Protein 3T57 (pdb70)

Radius of gyration: 21.45 Å; Cα contacts (8 Å, |Δi|>4): 871; chains: 1; bounding box: 32×39×74 Å

CATH classification: 2.160.10.10 (+1 more: 1.20.1180.10)

Secondar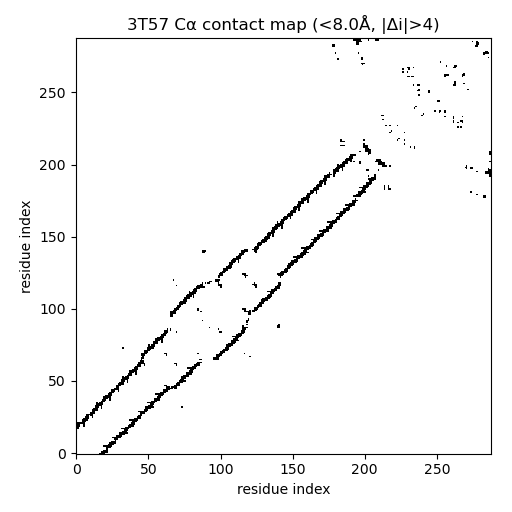y structure (DSSP, 8-state):
-B-TTSEE-TTSEE-TT-EE-TT-EE-TTEEE-TT-EE-TT-EE-SSEEE-TT-EE-TT-EE--SSSEEEEE-SS-EE-TT-EEEE----TTPPTT--EEEEE-SS-EE-TT-EEEPPSSTT--EEE-SS-EE-TT-EE-TT-EE-SS-EE-TT-EE-TT-EE-SS-EE-TT-EE-TT-EE-TT-EE-TT-EE-SBB-TTEEEETTBTEEEEE-HHHHHHTT--HHHHHHHHHHHHHHH--TTSSTT-SHHHHHHHHH-HHHHTSHHHHHHHHHHHHTTSTT---B--

Structure (mmCIF, N/CA/C/O backbone):
data_3T57
#
_entry.id   3T57
#
_cell.length_a   86.195
_cell.length_b   86.195
_cell.length_c   200.250
_cell.angle_alpha   90.00
_cell.angle_beta   90.00
_cell.angle_gamma   120.00
#
_symmetry.space_group_name_H-M   'P 63 2 2'
#
loop_
_entity.id
_entity.type
_entity.pdbx_description
1 polymer 'UDP-N-acetylglucosamine O-acyltransferase domain-containing protein'
2 water water
#
loop_
_atom_site.group_PDB
_atom_site.id
_atom_site.type_symbol
_atom_site.label_atom_id
_atom_site.label_alt_id
_atom_site.label_comp_id
_atom_site.label_asym_id
_atom_site.label_entity_id
_atom_site.label_seq_id
_atom_site.pdbx_PDB_ins_code
_atom_site.Cartn_x
_atom_site.Cartn_y
_atom_site.Cartn_z
_atom_site.occupancy
_atom_site.B_iso_or_equiv
_atom_site.auth_seq_id
_atom_site.auth_comp_id
_atom_site.auth_asym_id
_atom_site.auth_atom_id
_atom_site.pdbx_PDB_model_num
ATOM 1 N N . LEU A 1 9 ? 0.367 32.228 -11.157 1.00 37.83 40 LEU A N 1
ATOM 2 C CA . LEU A 1 9 ? -0.804 33.129 -11.393 1.00 37.28 40 LEU A CA 1
ATOM 3 C C . LEU A 1 9 ? -0.435 34.518 -10.882 1.00 36.05 40 LEU A C 1
ATOM 4 O O . LEU A 1 9 ? -0.829 34.941 -9.795 1.00 35.60 40 LEU A O 1
ATOM 9 N N . ILE A 1 10 ? 0.363 35.193 -11.694 1.00 34.65 41 ILE A N 1
ATOM 10 C CA . ILE A 1 10 ? 0.939 36.480 -11.368 1.00 33.52 41 ILE A CA 1
ATOM 11 C C . ILE A 1 10 ? 0.176 37.553 -12.124 1.00 32.58 41 ILE A C 1
ATOM 12 O O . ILE A 1 10 ? 0.154 37.556 -13.359 1.00 32.35 41 ILE A O 1
ATOM 17 N N . HIS A 1 11 ? -0.471 38.449 -11.387 1.00 31.50 42 HIS A N 1
ATOM 18 C CA . HIS A 1 11 ? -1.186 39.562 -12.010 1.00 31.19 42 HIS A CA 1
ATOM 19 C C . HIS A 1 11 ? -0.233 40.394 -12.893 1.00 31.16 42 HIS A C 1
ATOM 20 O O . HIS A 1 11 ? 0.914 40.641 -12.498 1.00 30.71 42 HIS A O 1
ATOM 27 N N . PRO A 1 12 ? -0.690 40.805 -14.098 1.00 31.58 43 PRO A N 1
ATOM 28 C CA . PRO A 1 12 ? 0.174 41.592 -15.000 1.00 31.68 43 PRO A CA 1
ATOM 29 C C . PRO A 1 12 ? 0.718 42.899 -14.405 1.00 31.66 43 PRO A C 1
ATOM 30 O O . PRO A 1 12 ? 1.795 43.333 -14.799 1.00 30.75 43 PRO A O 1
ATOM 34 N N . SER A 1 13 ? -0.006 43.508 -13.464 1.00 32.03 44 SER A N 1
ATOM 35 C CA . SER A 1 13 ? 0.455 44.750 -12.822 1.00 32.75 44 SER A CA 1
ATOM 36 C C . SER A 1 13 ? 1.605 44.559 -11.803 1.00 32.22 44 SER A C 1
ATOM 37 O O . SER A 1 13 ? 2.334 45.509 -11.491 1.00 33.52 44 SER A O 1
ATOM 40 N N . ALA A 1 14 ? 1.775 43.352 -11.282 1.00 31.40 45 ALA A N 1
ATOM 41 C CA . ALA A 1 14 ? 2.804 43.098 -10.266 1.00 30.07 45 ALA A CA 1
ATOM 42 C C . ALA A 1 14 ? 4.227 43.279 -10.813 1.00 29.34 45 ALA A C 1
ATOM 43 O O . ALA A 1 14 ? 4.489 43.007 -11.989 1.00 29.93 45 ALA A O 1
ATOM 45 N N . VAL A 1 15 ? 5.138 43.744 -9.966 1.00 27.22 46 VAL A N 1
ATOM 46 C CA . VAL A 1 15 ? 6.543 43.871 -10.345 1.00 26.76 46 VAL A CA 1
ATOM 47 C C . VAL A 1 15 ? 7.306 42.704 -9.721 1.00 26.30 46 VAL A C 1
ATOM 48 O O . VAL A 1 15 ? 7.599 42.707 -8.519 1.00 25.55 46 VAL A O 1
ATOM 52 N N . VAL A 1 16 ? 7.574 41.687 -10.533 1.00 25.93 47 VAL A N 1
ATOM 53 C CA . VAL A 1 16 ? 8.282 40.499 -10.091 1.00 25.64 47 VAL A CA 1
ATOM 54 C C . VAL A 1 16 ? 9.615 40.458 -10.832 1.00 25.84 47 VAL A C 1
ATOM 55 O O . VAL A 1 16 ? 9.654 40.289 -12.061 1.00 25.51 47 VAL A O 1
ATOM 59 N N . HIS A 1 17 ? 10.699 40.649 -10.089 1.00 24.90 48 HIS A N 1
ATOM 60 C CA . HIS A 1 17 ? 12.018 40.692 -10.695 1.00 25.56 48 HIS A CA 1
ATOM 61 C C . HIS A 1 17 ? 12.283 39.361 -11.412 1.00 25.54 48 HIS A C 1
ATOM 62 O O . HIS A 1 17 ? 11.921 38.304 -10.889 1.00 25.06 48 HIS A O 1
ATOM 69 N N . PRO A 1 18 ? 12.894 39.409 -12.615 1.00 26.30 49 PRO A N 1
ATOM 70 C CA . PRO A 1 18 ? 13.157 38.164 -13.367 1.00 26.57 49 PRO A CA 1
ATOM 71 C C . PRO A 1 18 ? 14.010 37.127 -12.625 1.00 26.71 49 PRO A C 1
ATOM 72 O O . PRO A 1 18 ? 13.948 35.939 -12.945 1.00 26.62 49 PRO A O 1
ATOM 76 N N . ASN A 1 19 ? 14.793 37.561 -11.642 1.00 26.13 50 ASN A N 1
ATOM 77 C CA . ASN A 1 19 ? 15.620 36.605 -10.896 1.00 26.04 50 ASN A CA 1
ATOM 78 C C . ASN A 1 19 ? 15.022 36.081 -9.584 1.00 25.54 50 ASN A C 1
ATOM 79 O O . ASN A 1 19 ? 15.605 35.205 -8.953 1.00 25.51 50 ASN A O 1
ATOM 84 N N . ALA A 1 20 ? 13.854 36.590 -9.187 1.00 24.71 51 ALA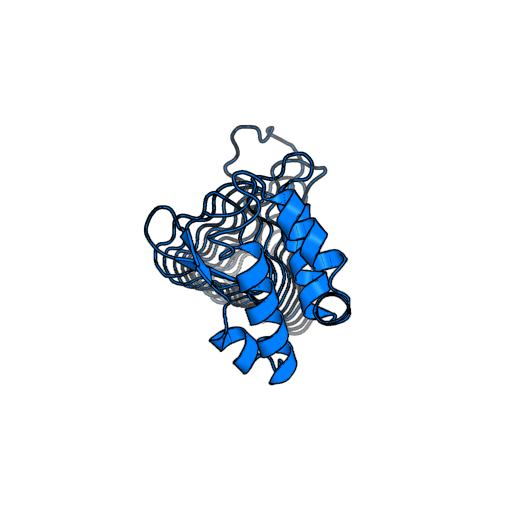 A N 1
ATOM 85 C CA . ALA A 1 20 ? 13.113 35.966 -8.082 1.00 24.60 51 ALA A CA 1
ATOM 86 C C . ALA A 1 20 ? 12.874 34.487 -8.391 1.00 25.00 51 ALA A C 1
ATOM 87 O O . ALA A 1 20 ? 12.605 34.126 -9.537 1.00 24.99 51 ALA A O 1
ATOM 89 N N . VAL A 1 21 ? 12.983 33.640 -7.374 1.00 25.93 52 VAL A N 1
ATOM 90 C CA . VAL A 1 21 ? 12.758 32.203 -7.536 1.00 27.37 52 VAL A CA 1
ATOM 91 C C . VAL A 1 21 ? 11.328 31.891 -7.066 1.00 28.02 52 VAL A C 1
ATOM 92 O O . VAL A 1 21 ? 11.018 31.949 -5.868 1.00 28.12 52 VAL A O 1
ATOM 96 N N . ILE A 1 22 ? 10.453 31.606 -8.023 1.00 28.54 53 ILE A N 1
ATOM 97 C CA . ILE A 1 22 ? 9.025 31.455 -7.752 1.00 29.38 53 ILE A CA 1
ATOM 98 C C . ILE A 1 22 ? 8.619 29.989 -7.937 1.00 30.10 53 ILE A C 1
ATOM 99 O O . ILE A 1 22 ? 8.712 29.452 -9.044 1.00 30.00 53 ILE A O 1
ATOM 104 N N . GLY A 1 23 ? 8.165 29.359 -6.858 1.00 30.28 54 GLY A N 1
ATOM 105 C CA . GLY A 1 23 ? 7.767 27.948 -6.891 1.00 31.02 54 GLY A CA 1
ATOM 106 C C . GLY A 1 23 ? 6.508 27.707 -7.710 1.00 31.60 54 GLY A C 1
ATOM 107 O O . GLY A 1 23 ? 5.917 28.644 -8.257 1.00 31.51 54 GLY A O 1
ATOM 108 N N . LYS A 1 24 ? 6.100 26.445 -7.785 1.00 31.81 55 LYS A N 1
ATOM 109 C CA . LYS A 1 24 ? 4.898 26.047 -8.511 1.00 32.25 55 LYS A CA 1
ATOM 110 C C . LYS A 1 24 ? 3.641 26.510 -7.787 1.00 31.30 55 LYS A C 1
ATOM 111 O O . LYS A 1 24 ? 3.583 26.462 -6.561 1.00 31.33 55 LYS A O 1
ATOM 117 N N . GLY A 1 25 ? 2.636 26.940 -8.544 1.00 30.70 56 GLY A N 1
ATOM 118 C CA . GLY A 1 25 ? 1.326 27.278 -7.982 1.00 30.78 56 GLY A CA 1
ATOM 119 C C . GLY A 1 25 ? 1.323 28.517 -7.090 1.00 30.00 56 GLY A C 1
ATOM 120 O O . GLY A 1 25 ? 0.411 28.709 -6.287 1.00 30.27 56 GLY A O 1
ATOM 121 N N . VAL A 1 26 ? 2.348 29.350 -7.224 1.00 29.05 57 VAL A N 1
ATOM 122 C CA . VAL A 1 26 ? 2.416 30.614 -6.490 1.00 28.33 57 VAL A CA 1
ATOM 123 C C . VAL A 1 26 ? 1.476 31.634 -7.128 1.00 28.43 57 VAL A C 1
ATOM 124 O O . VAL A 1 26 ? 1.442 31.789 -8.353 1.00 28.81 57 VAL A O 1
ATOM 128 N N . SER A 1 27 ? 0.701 32.306 -6.285 1.00 27.79 58 SER A N 1
ATOM 129 C CA . SER A 1 27 ? -0.247 33.317 -6.732 1.00 27.96 58 SER A CA 1
ATOM 130 C C . SER A 1 27 ? 0.205 34.704 -6.265 1.00 26.73 58 SER A C 1
ATOM 131 O O . SER A 1 27 ? 0.496 34.901 -5.087 1.00 26.02 58 SER A O 1
ATOM 134 N N . VAL A 1 28 ? 0.277 35.653 -7.194 1.00 26.09 59 VAL A N 1
ATOM 135 C CA . VAL A 1 28 ? 0.723 37.011 -6.875 1.00 25.36 59 VAL A CA 1
ATOM 136 C C . VAL A 1 28 ? -0.311 38.033 -7.362 1.00 25.48 59 VAL A C 1
ATOM 137 O O . VAL A 1 28 ? -0.589 38.136 -8.566 1.00 25.09 59 VAL A O 1
ATOM 141 N N . GLY A 1 29 ? -0.884 38.775 -6.418 1.00 24.85 60 GLY A N 1
ATOM 142 C CA . GLY A 1 29 ? -1.947 39.724 -6.736 1.00 24.20 60 GLY A CA 1
ATOM 143 C C . GLY A 1 29 ? -1.454 41.032 -7.339 1.00 23.76 60 GLY A C 1
ATOM 144 O O . GLY A 1 29 ? -0.245 41.261 -7.466 1.00 23.17 60 GLY A O 1
ATOM 145 N N . PRO A 1 30 ? -2.394 41.903 -7.734 1.00 24.02 61 PRO A N 1
ATOM 146 C CA . PRO A 1 30 ? -1.995 43.185 -8.313 1.00 23.65 61 PRO A CA 1
ATOM 147 C C . PRO A 1 30 ? -1.175 44.068 -7.370 1.00 23.36 61 PRO A C 1
ATOM 148 O O . PRO A 1 30 ? -1.401 44.071 -6.159 1.00 21.82 61 PRO A O 1
ATOM 152 N N . TYR A 1 31 ? -0.231 44.812 -7.949 1.00 23.49 62 TYR A N 1
ATOM 153 C CA . TYR A 1 31 ? 0.591 45.812 -7.228 1.00 24.10 62 TYR A CA 1
ATOM 154 C C . TYR A 1 31 ? 1.502 45.248 -6.156 1.00 23.59 62 TYR A C 1
ATOM 155 O O . TYR A 1 31 ? 1.930 45.987 -5.260 1.00 24.08 62 TYR A O 1
ATOM 164 N N . CYS A 1 32 ? 1.804 43.957 -6.241 1.00 22.92 63 CYS A N 1
ATOM 165 C CA . CYS A 1 32 ? 2.846 43.376 -5.399 1.00 22.40 63 CYS A CA 1
ATOM 166 C C . CYS A 1 32 ? 4.210 43.677 -5.995 1.00 21.97 63 CYS A C 1
ATOM 167 O O . CYS A 1 32 ? 4.333 43.898 -7.194 1.00 21.75 63 CYS A O 1
ATOM 170 N N . THR A 1 33 ? 5.239 43.668 -5.151 1.00 21.31 64 THR A N 1
ATOM 171 C CA . THR A 1 33 ? 6.602 43.697 -5.635 1.00 21.41 64 THR A CA 1
ATOM 172 C C . THR A 1 33 ? 7.358 42.542 -4.996 1.00 21.66 64 THR A C 1
ATOM 173 O O . THR A 1 33 ? 7.168 42.240 -3.803 1.00 20.79 64 THR A O 1
ATOM 177 N N . ILE A 1 34 ? 8.182 41.888 -5.810 1.00 21.53 65 ILE A N 1
ATOM 178 C CA . ILE A 1 34 ? 9.022 40.777 -5.378 1.00 22.76 65 ILE A CA 1
ATOM 179 C C . ILE A 1 34 ? 10.423 41.041 -5.928 1.00 23.14 65 ILE A C 1
ATOM 180 O O . ILE A 1 34 ? 10.603 41.208 -7.143 1.00 23.26 65 ILE A O 1
ATOM 185 N N . GLY A 1 35 ? 11.395 41.109 -5.021 1.00 22.89 66 GLY A N 1
ATOM 186 C CA . GLY A 1 35 ? 12.758 41.484 -5.365 1.00 23.05 66 GLY A CA 1
ATOM 187 C C . GLY A 1 35 ? 13.530 40.354 -6.030 1.00 22.72 66 GLY A C 1
ATOM 188 O O . GLY A 1 35 ? 13.060 39.215 -6.118 1.00 22.41 66 GLY A O 1
ATOM 189 N N . SER A 1 36 ? 14.730 40.692 -6.483 1.00 22.59 67 SER A N 1
ATOM 190 C CA . SER A 1 36 ? 15.584 39.802 -7.270 1.00 23.05 67 SER A CA 1
ATOM 191 C C . SER A 1 36 ? 16.081 38.570 -6.529 1.00 23.07 67 SER A C 1
ATOM 192 O O . SER A 1 36 ? 16.368 37.547 -7.158 1.00 23.73 67 SER A O 1
ATOM 195 N N . SER A 1 37 ? 16.222 38.676 -5.206 1.00 22.86 68 SER A N 1
ATOM 196 C CA . SER A 1 37 ? 16.852 37.618 -4.432 1.00 23.15 68 SER A CA 1
ATOM 197 C C . SER A 1 37 ? 15.869 36.934 -3.488 1.00 22.97 68 SER A C 1
ATOM 198 O O . SER A 1 37 ? 16.262 36.398 -2.455 1.00 23.01 68 SER A O 1
ATOM 201 N N . VAL A 1 38 ? 14.589 36.963 -3.856 1.00 22.51 69 VAL A N 1
ATOM 202 C CA . VAL A 1 38 ? 13.538 36.321 -3.089 1.00 21.86 69 VAL A CA 1
ATOM 203 C C . VAL A 1 38 ? 13.296 34.913 -3.653 1.00 23.01 69 VAL A C 1
ATOM 204 O O . VAL A 1 38 ? 13.289 34.712 -4.881 1.00 22.36 69 VAL A O 1
ATOM 208 N N . LYS A 1 39 ? 13.100 33.952 -2.750 1.00 22.89 70 LYS A N 1
ATOM 209 C CA . LYS A 1 39 ? 12.635 32.618 -3.113 1.00 23.65 70 LYS A CA 1
ATOM 210 C C . LYS A 1 39 ? 11.312 32.320 -2.415 1.00 23.10 70 LYS A C 1
ATOM 211 O O . LYS A 1 39 ? 11.214 32.415 -1.196 1.00 22.69 70 LYS A O 1
ATOM 217 N N . LEU A 1 40 ? 10.295 31.988 -3.199 1.00 23.17 71 LEU A N 1
ATOM 218 C CA . LEU A 1 40 ? 8.994 31.615 -2.657 1.00 23.69 71 LEU A CA 1
ATOM 219 C C . LEU A 1 40 ? 8.747 30.142 -2.945 1.00 24.10 71 LEU A C 1
ATOM 220 O O . LEU A 1 40 ? 8.848 29.696 -4.096 1.00 24.27 71 LEU A O 1
ATOM 225 N N . GLY A 1 41 ? 8.433 29.392 -1.897 1.00 24.12 72 GLY A N 1
ATOM 226 C CA . GLY A 1 41 ? 8.125 27.965 -2.036 1.00 24.13 72 GLY A CA 1
ATOM 227 C C . GLY A 1 41 ? 6.813 27.773 -2.770 1.00 24.69 72 GLY A C 1
ATOM 228 O O . GLY A 1 41 ? 6.035 28.728 -2.952 1.00 23.84 72 GLY A O 1
ATOM 229 N N . ASN A 1 42 ? 6.581 26.536 -3.210 1.00 24.83 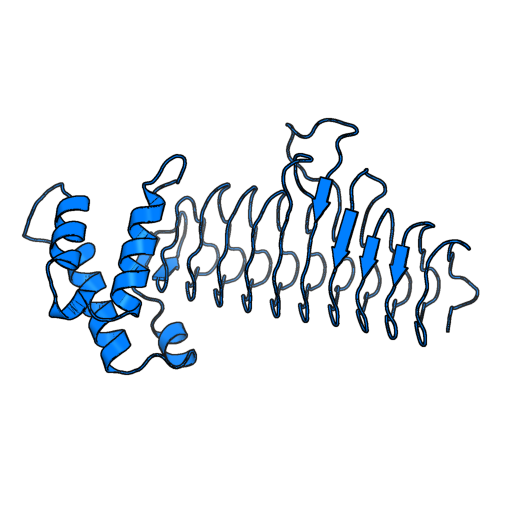73 ASN A N 1
ATOM 230 C CA . ASN A 1 42 ? 5.331 26.137 -3.846 1.00 25.36 73 ASN A CA 1
ATOM 231 C C . ASN A 1 42 ? 4.107 26.564 -3.044 1.00 24.44 73 ASN A C 1
ATOM 232 O O . ASN A 1 42 ? 4.094 26.447 -1.823 1.00 24.00 73 ASN A O 1
ATOM 237 N N . GLY A 1 43 ? 3.072 27.035 -3.738 1.00 24.53 74 GLY A N 1
ATOM 238 C CA . GLY A 1 43 ? 1.787 27.315 -3.087 1.00 24.44 74 GLY A CA 1
ATOM 239 C C . GLY A 1 43 ? 1.725 28.616 -2.295 1.00 24.18 74 GLY A C 1
ATOM 240 O O . GLY A 1 43 ? 0.699 28.907 -1.683 1.00 24.12 74 GLY A O 1
ATOM 241 N N . CYS A 1 44 ? 2.791 29.415 -2.304 1.00 23.63 75 CYS A N 1
ATOM 242 C CA . CYS A 1 44 ? 2.726 30.729 -1.635 1.00 23.65 75 CYS A CA 1
ATOM 243 C C . CYS A 1 44 ? 1.670 31.617 -2.281 1.00 23.65 75 CYS A C 1
ATOM 244 O O . CYS A 1 44 ? 1.395 31.508 -3.480 1.00 23.85 75 CYS A O 1
ATOM 247 N N . LYS A 1 45 ? 1.080 32.501 -1.487 1.00 23.32 76 LYS A N 1
ATOM 248 C CA . LYS A 1 45 ? 0.088 33.419 -2.031 1.00 23.79 76 LYS A CA 1
ATOM 249 C C . LYS A 1 45 ? 0.321 34.806 -1.501 1.00 22.73 76 LYS A C 1
ATOM 250 O O . LYS A 1 45 ? 0.345 35.022 -0.290 1.00 22.41 76 LYS A O 1
ATOM 256 N N . LEU A 1 46 ? 0.488 35.740 -2.427 1.00 21.92 77 LEU A N 1
ATOM 257 C CA . LEU A 1 46 ? 0.623 37.140 -2.093 1.00 21.77 77 LEU A CA 1
ATOM 258 C C . LEU A 1 46 ? -0.659 37.884 -2.480 1.00 21.73 77 LEU A C 1
ATOM 259 O O . LEU A 1 46 ? -0.993 37.983 -3.663 1.00 21.71 77 LEU A O 1
ATOM 264 N N . TYR A 1 47 ? -1.365 38.405 -1.478 1.00 21.32 78 TYR A N 1
ATOM 265 C CA . TYR A 1 47 ? -2.555 39.237 -1.720 1.00 21.72 78 TYR A CA 1
ATOM 266 C C . TYR A 1 47 ? -2.139 40.590 -2.327 1.00 21.46 78 TYR A C 1
ATOM 267 O O . TYR A 1 47 ? -0.941 40.881 -2.390 1.00 20.77 78 TYR A O 1
ATOM 276 N N . PRO A 1 48 ? -3.109 41.387 -2.834 1.00 21.58 79 PRO A N 1
ATOM 277 C CA . PRO A 1 48 ? -2.736 42.638 -3.503 1.00 21.45 79 PRO A CA 1
ATOM 278 C C . PRO A 1 48 ? -1.858 43.537 -2.655 1.00 21.51 79 PRO A C 1
ATOM 279 O O . PRO A 1 48 ? -2.045 43.616 -1.449 1.00 21.40 79 PRO A O 1
ATOM 283 N N . SER A 1 49 ? -0.893 44.197 -3.289 1.00 21.79 80 SER A N 1
ATOM 284 C CA . SER A 1 49 ? -0.034 45.172 -2.607 1.00 22.08 80 SER A CA 1
ATOM 285 C C . SER A 1 49 ? 0.717 44.601 -1.408 1.00 21.31 80 SER A C 1
ATOM 286 O O . SER A 1 49 ? 0.809 45.243 -0.356 1.00 21.57 80 SER A O 1
ATOM 289 N N . SER A 1 50 ? 1.248 43.395 -1.568 1.00 20.50 81 SER A N 1
ATOM 290 C CA . SER A 1 50 ? 2.160 42.847 -0.571 1.00 20.12 81 SER A CA 1
ATOM 291 C C . SER A 1 50 ? 3.557 42.818 -1.205 1.00 19.64 81 SER A C 1
ATOM 292 O O . SER A 1 50 ? 3.696 42.980 -2.421 1.00 19.19 81 SER A O 1
ATOM 295 N N . HIS A 1 51 ? 4.589 42.688 -0.380 1.00 19.45 82 HIS A N 1
ATOM 296 C CA . HIS A 1 51 ? 5.956 42.983 -0.826 1.00 19.63 82 HIS A CA 1
ATOM 297 C C . HIS A 1 51 ? 6.979 42.047 -0.185 1.00 19.52 82 HIS A C 1
ATOM 298 O O . HIS A 1 51 ? 6.918 41.794 1.021 1.00 19.01 82 HIS A O 1
ATOM 305 N N . VAL A 1 52 ? 7.925 41.550 -0.986 1.00 19.30 83 VAL A N 1
ATOM 306 C CA . VAL A 1 52 ? 9.053 40.795 -0.452 1.00 19.25 83 VAL A CA 1
ATOM 307 C C . VAL A 1 52 ? 10.339 41.416 -0.983 1.00 19.59 83 VAL A C 1
ATOM 308 O O . VAL A 1 52 ? 10.503 41.559 -2.204 1.00 19.66 83 VAL A O 1
ATOM 312 N N . PHE A 1 53 ? 11.234 41.795 -0.069 1.00 19.85 84 PHE A N 1
ATOM 313 C CA . PHE A 1 53 ? 12.497 42.478 -0.404 1.00 20.90 84 PHE A CA 1
ATOM 314 C C . PHE A 1 53 ? 13.701 41.660 0.073 1.00 21.13 84 PHE A C 1
ATOM 315 O O . PHE A 1 53 ? 13.571 40.764 0.923 1.00 21.09 84 PHE A O 1
ATOM 323 N N . GLY A 1 54 ? 14.869 41.988 -0.460 1.00 21.15 85 GLY A N 1
ATOM 324 C CA . GLY A 1 54 ? 16.142 41.527 0.103 1.00 22.09 85 GLY A CA 1
ATOM 325 C C . GLY A 1 54 ? 16.417 40.049 -0.125 1.00 22.31 85 GLY A C 1
ATOM 326 O O . GLY A 1 54 ? 15.798 39.423 -0.984 1.00 21.95 85 GLY A O 1
ATOM 327 N N . ASN A 1 55 ? 17.362 39.502 0.638 1.00 22.85 86 ASN A N 1
ATOM 328 C CA . ASN A 1 55 ? 17.723 38.086 0.528 1.00 23.79 86 ASN A CA 1
ATOM 329 C C . ASN A 1 55 ? 16.768 37.327 1.442 1.00 23.35 86 ASN A C 1
ATOM 330 O O . ASN A 1 55 ? 16.994 37.215 2.650 1.00 23.07 86 ASN A O 1
ATOM 335 N N . THR A 1 56 ? 15.689 36.818 0.856 1.00 23.41 87 THR A N 1
ATOM 336 C CA . THR A 1 56 ? 14.537 36.375 1.623 1.00 22.79 87 THR A CA 1
ATOM 337 C C . THR A 1 56 ? 13.957 35.093 1.058 1.00 23.69 87 THR A C 1
ATOM 338 O O . THR A 1 56 ? 13.754 34.980 -0.149 1.00 23.51 87 THR A O 1
ATOM 342 N N . GLU A 1 57 ? 13.694 34.131 1.935 1.00 24.19 88 GLU A N 1
ATOM 343 C CA . GLU A 1 57 ? 13.072 32.883 1.530 1.00 25.49 88 GLU A CA 1
ATOM 344 C C . GLU A 1 57 ? 11.841 32.574 2.382 1.00 25.27 88 GLU A C 1
ATOM 345 O O . GLU A 1 57 ? 11.887 32.689 3.617 1.00 25.16 88 GLU A O 1
ATOM 351 N N . LEU A 1 58 ? 10.743 32.227 1.707 1.00 24.88 89 LEU A N 1
ATOM 352 C CA . LEU A 1 58 ? 9.521 31.729 2.349 1.00 25.74 89 LEU A CA 1
ATOM 353 C C . LEU A 1 58 ? 9.337 30.275 1.967 1.00 25.13 89 LEU A C 1
ATOM 354 O O . LEU A 1 58 ? 9.566 29.904 0.810 1.00 25.24 89 LEU A O 1
ATOM 359 N N . GLY A 1 59 ? 8.926 29.459 2.931 1.00 24.70 90 GLY A N 1
ATOM 360 C CA . GLY A 1 59 ? 8.651 28.045 2.669 1.00 25.34 90 GLY A CA 1
ATOM 361 C C . GLY A 1 59 ? 7.345 27.879 1.910 1.00 25.65 90 GLY A C 1
ATOM 362 O O . GLY A 1 59 ? 6.703 28.867 1.495 1.00 24.75 90 GLY A O 1
ATOM 363 N N . GLU A 1 60 ? 6.930 26.630 1.744 1.00 26.19 91 GLU A N 1
ATOM 364 C CA . GLU A 1 60 ? 5.739 26.330 0.968 1.00 26.40 91 GLU A CA 1
ATOM 365 C C . GLU A 1 60 ? 4.517 26.872 1.659 1.00 25.71 91 GLU A C 1
ATOM 366 O O . GLU A 1 60 ? 4.467 26.897 2.888 1.00 24.93 91 GLU A O 1
ATOM 372 N N . SER A 1 61 ? 3.548 27.312 0.856 1.00 25.28 92 SER A N 1
ATOM 373 C CA . SER A 1 61 ? 2.204 27.676 1.329 1.00 25.35 92 SER A CA 1
ATOM 374 C C . SER A 1 61 ? 2.160 28.795 2.374 1.00 24.47 92 SER A C 1
ATOM 375 O O . SER A 1 61 ? 1.271 28.807 3.220 1.00 24.64 92 SER A O 1
ATOM 378 N N . CYS A 1 62 ? 3.123 29.719 2.338 1.00 23.81 93 CYS A N 1
ATOM 379 C CA . CYS A 1 62 ? 2.994 30.941 3.132 1.00 23.02 93 CYS A CA 1
ATOM 380 C C . CYS A 1 62 ? 1.997 31.894 2.474 1.00 23.14 93 CYS A C 1
ATOM 381 O O . CYS A 1 62 ? 1.806 31.852 1.247 1.00 23.08 93 CYS A O 1
ATOM 384 N N . VAL A 1 63 ? 1.367 32.743 3.290 1.00 22.42 94 VAL A N 1
ATOM 385 C CA . VAL A 1 63 ? 0.393 33.728 2.812 1.00 22.41 94 VAL A CA 1
ATOM 386 C C . VAL A 1 63 ? 0.784 35.139 3.290 1.00 22.21 94 VAL A C 1
ATOM 387 O O . VAL A 1 63 ? 1.001 35.359 4.482 1.00 21.73 94 VAL A O 1
ATOM 391 N N . LEU A 1 64 ? 0.894 36.075 2.351 1.00 21.85 95 LEU A N 1
ATOM 392 C CA . LEU A 1 64 ? 1.028 37.490 2.692 1.00 21.42 95 LEU A CA 1
ATOM 393 C C . LEU A 1 64 ? -0.273 38.232 2.397 1.00 21.42 95 LEU A C 1
ATOM 394 O O . LEU A 1 64 ? -0.722 38.289 1.247 1.00 21.36 95 LEU A O 1
ATOM 399 N N . MET A 1 65 ? -0.864 38.807 3.443 1.00 20.79 96 MET A N 1
ATOM 400 C CA . MET A 1 65 ? -2.043 39.639 3.303 1.00 21.38 96 MET A CA 1
ATOM 401 C C . MET A 1 65 ? -1.656 41.008 2.743 1.00 20.97 96 MET A C 1
ATOM 402 O O . MET A 1 65 ? -0.478 41.359 2.707 1.00 19.37 96 MET A O 1
ATOM 407 N N . THR A 1 66 ? -2.661 41.780 2.323 1.00 20.96 97 THR A N 1
ATOM 408 C CA . THR A 1 66 ? -2.426 43.108 1.750 1.00 21.11 97 THR A CA 1
ATOM 409 C C . THR A 1 66 ? -1.597 43.989 2.669 1.00 20.70 97 THR A C 1
ATOM 410 O O . THR A 1 66 ? -1.841 44.073 3.882 1.00 20.64 97 THR A O 1
ATOM 414 N N . GLY A 1 67 ? -0.591 44.622 2.076 1.00 20.41 98 GLY A N 1
ATOM 415 C CA . GLY A 1 67 ? 0.257 45.572 2.777 1.00 19.24 98 GLY A CA 1
ATOM 416 C C . GLY A 1 67 ? 1.435 44.921 3.479 1.00 19.33 98 GLY A C 1
ATOM 417 O O . GLY A 1 67 ? 2.331 45.627 3.955 1.00 19.07 98 GLY A O 1
ATOM 418 N N . ALA A 1 68 ? 1.441 43.588 3.567 1.00 18.59 99 ALA A N 1
ATOM 419 C CA . ALA A 1 68 ? 2.517 42.878 4.276 1.00 18.65 99 ALA A CA 1
ATOM 420 C C . ALA A 1 68 ? 3.841 43.148 3.583 1.00 18.62 99 ALA A C 1
ATOM 421 O O . ALA A 1 68 ? 3.906 43.188 2.350 1.00 18.78 99 ALA A O 1
ATOM 423 N N . VAL A 1 69 ? 4.876 43.377 4.385 1.00 19.06 100 VAL A N 1
ATOM 424 C CA . VAL A 1 69 ? 6.232 43.611 3.897 1.00 19.00 100 VAL A CA 1
ATOM 425 C C . VAL A 1 69 ? 7.153 42.605 4.590 1.00 19.25 100 VAL A C 1
ATOM 426 O O . VAL A 1 69 ? 7.235 42.556 5.823 1.00 19.34 100 VAL A O 1
ATOM 430 N N . VAL A 1 70 ? 7.822 41.783 3.797 1.00 19.34 101 VAL A N 1
ATOM 431 C CA . VAL A 1 70 ? 8.738 40.798 4.330 1.00 20.07 101 VAL A CA 1
ATOM 432 C C . VAL A 1 70 ? 10.116 41.050 3.736 1.00 20.73 101 VAL A C 1
ATOM 433 O O . VAL A 1 70 ? 10.265 41.174 2.516 1.00 19.67 101 VAL A O 1
ATOM 437 N N . GLY A 1 71 ? 11.110 41.158 4.613 1.00 21.31 102 GLY A N 1
ATOM 438 C CA . GLY A 1 71 ? 12.487 41.356 4.200 1.00 22.80 102 GLY A CA 1
ATOM 439 C C . GLY A 1 71 ? 12.787 42.832 4.016 1.00 24.91 102 GLY A C 1
ATOM 440 O O . GLY A 1 71 ? 11.872 43.674 3.959 1.00 22.98 102 GLY A O 1
ATOM 441 N N . ASP A 1 72 ? 14.084 43.134 3.958 1.00 26.76 103 ASP A N 1
ATOM 442 C CA . ASP A 1 72 ? 14.578 44.427 3.501 1.00 29.24 103 ASP A CA 1
ATOM 443 C C . ASP A 1 72 ? 15.972 44.260 2.882 1.00 29.68 103 ASP A C 1
ATOM 444 O O . ASP A 1 72 ? 16.618 43.207 3.036 1.00 29.71 103 ASP A O 1
ATOM 449 N N . GLU A 1 73 ? 16.434 45.305 2.211 1.00 30.19 104 GLU A N 1
ATOM 450 C CA . GLU A 1 73 ? 17.652 45.215 1.410 1.00 31.42 104 GLU A CA 1
ATOM 451 C C . GLU A 1 73 ? 18.963 45.194 2.219 1.00 30.76 104 GLU A C 1
ATOM 452 O O . GLU A 1 73 ? 20.039 45.039 1.652 1.00 31.27 104 GLU A O 1
ATOM 458 N N . LEU A 1 74 ? 18.871 45.318 3.538 1.00 29.73 105 LEU A N 1
ATOM 459 C CA . LEU A 1 74 ? 20.054 45.184 4.395 1.00 29.51 105 LEU A CA 1
ATOM 460 C C . LEU A 1 74 ? 20.700 43.802 4.246 1.00 28.37 105 LEU A C 1
ATOM 461 O O . LEU A 1 74 ? 19.995 42.807 4.057 1.00 27.64 105 LEU A O 1
ATOM 466 N N . PRO A 1 75 ? 22.046 43.743 4.317 1.00 27.88 106 PRO A N 1
ATOM 467 C CA . PRO A 1 75 ? 22.790 42.487 4.160 1.00 26.96 106 PRO A CA 1
ATOM 468 C C . PRO A 1 75 ? 22.353 41.470 5.219 1.00 25.69 106 PRO A C 1
ATOM 469 O O . PRO A 1 75 ? 21.853 41.859 6.278 1.00 24.92 106 PRO A O 1
ATOM 473 N N . GLY A 1 76 ? 22.566 40.189 4.941 1.00 24.91 107 GLY A N 1
ATOM 474 C CA . GLY A 1 76 ? 22.057 39.114 5.774 1.00 24.75 107 GLY A CA 1
ATOM 475 C C . GLY A 1 76 ? 20.802 38.564 5.124 1.00 24.65 107 GLY A C 1
ATOM 476 O O . GLY A 1 76 ? 20.597 38.753 3.919 1.00 25.60 107 GLY A O 1
ATOM 477 N N . TYR A 1 77 ? 19.963 37.884 5.903 1.00 23.78 108 TYR A N 1
ATOM 478 C CA . TYR A 1 77 ? 18.780 37.240 5.354 1.00 22.96 108 TYR A CA 1
ATOM 479 C C . TYR A 1 77 ? 17.572 37.285 6.288 1.00 22.48 108 TYR A C 1
ATOM 480 O O . TYR A 1 77 ? 17.702 37.510 7.496 1.00 22.24 108 TYR A O 1
ATOM 489 N N . THR A 1 78 ? 16.407 37.085 5.678 1.00 22.10 109 THR A N 1
ATOM 490 C CA . THR A 1 78 ? 15.151 36.757 6.348 1.00 21.77 109 THR A CA 1
ATOM 491 C C . THR A 1 78 ? 14.759 35.355 5.831 1.00 22.57 109 THR A C 1
ATOM 492 O O . THR A 1 78 ? 14.569 35.156 4.622 1.00 22.69 109 THR A O 1
ATOM 496 N N . PHE A 1 79 ? 14.689 34.385 6.733 1.00 22.97 110 PHE A N 1
ATOM 497 C CA . PHE A 1 79 ? 14.435 32.981 6.362 1.00 24.34 110 PHE A CA 1
ATOM 498 C C . PHE A 1 79 ? 13.194 32.523 7.099 1.00 24.30 110 PHE A C 1
ATOM 499 O O . PHE A 1 79 ? 13.160 32.530 8.330 1.00 24.24 110 PHE A O 1
ATOM 507 N N . ILE A 1 80 ? 12.169 32.141 6.348 1.00 24.25 111 ILE A N 1
ATOM 508 C CA . ILE A 1 80 ? 10.875 31.801 6.929 1.00 24.24 111 ILE A CA 1
ATOM 509 C C . ILE A 1 80 ? 10.453 30.412 6.446 1.00 25.21 111 ILE A C 1
ATOM 510 O O . ILE A 1 80 ? 10.617 30.077 5.262 1.00 24.98 111 ILE A O 1
ATOM 515 N N . GLY A 1 81 ? 9.924 29.604 7.362 1.00 25.47 112 GLY A N 1
ATOM 516 C CA . GLY A 1 81 ? 9.535 28.227 7.044 1.00 26.25 112 GLY A CA 1
ATOM 517 C C . GLY A 1 81 ? 8.225 28.131 6.285 1.00 26.66 112 GLY A C 1
ATOM 518 O O . GLY A 1 81 ? 7.804 29.088 5.630 1.00 26.55 112 GLY A O 1
ATOM 519 N N . CYS A 1 82 ? 7.560 26.986 6.401 1.00 26.82 113 CYS A N 1
ATOM 520 C CA . CYS A 1 82 ? 6.363 26.722 5.618 1.00 27.48 113 CYS A CA 1
ATOM 521 C C . CYS A 1 82 ? 5.082 27.054 6.376 1.00 26.25 113 CYS A C 1
ATOM 522 O O . CYS A 1 82 ? 5.054 27.061 7.610 1.00 25.64 113 CYS A O 1
ATOM 525 N N . ASN A 1 83 ? 4.027 27.330 5.614 1.00 25.91 114 ASN A N 1
ATOM 526 C CA . ASN A 1 83 ? 2.677 27.534 6.136 1.00 26.05 114 ASN A CA 1
ATOM 527 C C . ASN A 1 83 ? 2.569 28.676 7.143 1.00 24.75 114 ASN A C 1
ATOM 528 O O . ASN A 1 83 ? 1.807 28.585 8.098 1.00 24.61 114 ASN A O 1
ATOM 533 N N . ASN A 1 84 ? 3.341 29.742 6.936 1.00 23.17 115 ASN A N 1
ATOM 534 C CA . ASN A 1 84 ? 3.194 30.940 7.747 1.00 22.42 115 ASN A CA 1
ATOM 535 C C . ASN A 1 84 ? 2.217 31.926 7.123 1.00 22.47 115 ASN A C 1
ATOM 536 O O . ASN A 1 84 ? 2.182 32.078 5.902 1.00 22.35 115 ASN A O 1
ATOM 541 N N . ILE A 1 85 ? 1.411 32.564 7.962 1.00 22.16 116 ILE A N 1
ATOM 542 C CA . ILE A 1 85 ? 0.501 33.616 7.511 1.00 22.85 116 ILE A CA 1
ATOM 543 C C . ILE A 1 85 ? 0.999 34.947 8.076 1.00 22.03 116 ILE A C 1
ATOM 544 O O . ILE A 1 85 ? 1.190 35.082 9.293 1.00 21.71 116 ILE A O 1
ATOM 549 N N . ILE A 1 86 ? 1.241 35.896 7.180 1.00 21.40 117 ILE A N 1
ATOM 550 C CA . ILE A 1 86 ? 1.706 37.234 7.540 1.00 21.94 117 ILE A CA 1
ATOM 551 C C . ILE A 1 86 ? 0.551 38.207 7.305 1.00 21.53 117 ILE A C 1
ATOM 552 O O . ILE A 1 86 ? 0.116 38.393 6.168 1.00 21.82 117 ILE A O 1
ATOM 557 N N . GLY A 1 87 ? 0.043 38.788 8.392 1.00 21.28 118 GLY A N 1
ATOM 558 C CA . GLY A 1 87 ? -1.139 39.642 8.366 1.00 20.43 118 GLY A CA 1
ATOM 559 C C . GLY A 1 87 ? -0.992 40.978 7.659 1.00 20.52 118 GLY A C 1
ATOM 560 O O . GLY A 1 87 ? 0.108 41.374 7.246 1.00 19.78 118 GLY A O 1
ATOM 561 N N . HIS A 1 88 ? -2.120 41.668 7.527 1.00 20.24 119 HIS A N 1
ATOM 562 C CA . HIS A 1 88 ? -2.205 42.943 6.819 1.00 20.84 119 HIS A CA 1
ATOM 563 C C . HIS A 1 88 ? -1.244 43.966 7.397 1.00 20.43 119 HIS A C 1
ATOM 564 O O . HIS A 1 88 ? -1.268 44.231 8.606 1.00 20.39 119 HIS A O 1
ATOM 571 N N . HIS A 1 89 ? -0.419 44.547 6.531 1.00 19.96 120 HIS A N 1
ATOM 572 C CA . HIS A 1 89 ? 0.545 45.580 6.918 1.00 20.29 120 HIS A CA 1
ATOM 573 C C . HIS A 1 89 ? 1.607 45.148 7.921 1.00 20.07 120 HIS A C 1
ATOM 574 O O . HIS A 1 89 ? 2.309 46.001 8.446 1.00 20.51 120 HIS A O 1
ATOM 581 N N . ALA A 1 90 ? 1.739 43.846 8.185 1.00 19.71 121 ALA A N 1
ATOM 582 C CA . ALA A 1 90 ? 2.812 43.355 9.062 1.00 19.38 121 ALA A CA 1
ATOM 583 C C . ALA A 1 90 ? 4.163 43.610 8.400 1.00 19.64 121 ALA A C 1
ATOM 584 O O . ALA A 1 90 ? 4.282 43.567 7.160 1.00 20.10 121 ALA A O 1
ATOM 586 N N . VAL A 1 91 ? 5.173 43.894 9.215 1.00 18.91 122 VAL A N 1
ATOM 587 C CA . VAL A 1 91 ? 6.501 44.229 8.710 1.00 19.46 122 VAL A CA 1
ATOM 588 C C . VAL A 1 91 ? 7.485 43.256 9.365 1.00 19.64 122 VAL A C 1
ATOM 589 O O . VAL A 1 91 ? 7.686 43.276 10.580 1.00 19.32 122 VAL A O 1
ATOM 593 N N . VAL A 1 92 ? 8.041 42.360 8.560 1.00 19.64 123 VAL A N 1
ATOM 594 C CA . VAL A 1 92 ? 8.733 41.185 9.090 1.00 19.80 123 VAL A CA 1
ATOM 595 C C . VAL A 1 92 ? 10.101 41.075 8.445 1.00 19.87 123 VAL A C 1
ATOM 596 O O . VAL A 1 92 ? 10.200 40.887 7.239 1.00 20.38 123 VAL A O 1
ATOM 600 N N . GLY A 1 93 ? 11.148 41.203 9.251 1.00 20.51 124 GLY A N 1
ATOM 601 C CA . GLY A 1 93 ? 12.533 41.076 8.768 1.00 21.11 124 GLY A CA 1
ATOM 602 C C . GLY A 1 93 ? 13.153 42.397 8.352 1.00 21.91 124 GLY A C 1
ATOM 603 O O . GLY A 1 93 ? 13.903 42.445 7.377 1.00 22.35 124 GLY A O 1
ATOM 604 N N . VAL A 1 94 ? 12.852 43.462 9.092 1.00 22.25 125 VAL A N 1
ATOM 605 C CA . VAL A 1 94 ? 13.423 44.787 8.824 1.00 23.55 125 VAL A CA 1
ATOM 606 C C . VAL A 1 94 ? 14.488 45.177 9.854 1.00 24.25 125 VAL A C 1
ATOM 607 O O . VAL A 1 94 ? 14.591 44.561 10.914 1.00 23.73 125 VAL A O 1
ATOM 611 N N . LYS A 1 95 ? 15.248 46.226 9.531 1.00 26.16 126 LYS A N 1
ATOM 612 C CA . LYS A 1 95 ? 16.322 46.755 10.372 1.00 27.59 126 LYS A CA 1
ATOM 613 C C . LYS A 1 95 ? 15.878 46.939 11.833 1.00 28.10 126 LYS A C 1
ATOM 614 O O . LYS A 1 95 ? 14.787 47.449 12.103 1.00 28.13 126 LYS A O 1
ATOM 620 N N . CYS A 1 96 ? 16.737 46.538 12.768 1.00 28.11 127 CYS A N 1
ATOM 621 C CA . CYS A 1 96 ? 16.449 46.703 14.192 1.00 29.27 127 CYS A CA 1
ATOM 622 C C . CYS A 1 96 ? 16.504 48.173 14.626 1.00 30.29 127 CYS A C 1
ATOM 623 O O . CYS A 1 96 ? 16.939 49.043 13.865 1.00 30.19 127 CYS A O 1
ATOM 626 N N . GLN A 1 97 ? 16.075 48.441 15.857 1.00 31.79 128 GLN A N 1
ATOM 627 C CA . GLN A 1 97 ? 16.051 49.817 16.380 1.00 33.86 128 GLN A CA 1
ATOM 628 C C . GLN A 1 97 ? 17.217 50.107 17.327 1.00 35.52 128 GLN A C 1
ATOM 629 O O . GLN A 1 97 ? 17.341 51.220 17.845 1.00 36.42 128 GLN A O 1
ATOM 635 N N . ASP A 1 98 ? 18.070 49.103 17.531 1.00 37.08 129 ASP A N 1
ATOM 636 C CA . ASP A 1 98 ? 19.248 49.209 18.395 1.00 38.84 129 ASP A CA 1
ATOM 637 C C . ASP A 1 98 ? 20.225 50.240 17.835 1.00 39.95 129 ASP A C 1
ATOM 638 O O . ASP A 1 98 ? 20.670 50.126 16.693 1.00 39.60 129 ASP A O 1
ATOM 643 N N . LEU A 1 99 ? 20.547 51.252 18.644 1.00 41.57 130 LEU A N 1
ATOM 644 C CA . LEU A 1 99 ? 21.478 52.310 18.228 1.00 42.91 130 LEU A CA 1
ATOM 645 C C . LEU A 1 99 ? 22.906 51.813 18.059 1.00 43.49 130 LEU A C 1
ATOM 646 O O . LEU A 1 99 ? 23.698 52.443 17.372 1.00 44.31 130 LEU A O 1
ATOM 651 N N . LYS A 1 100 ? 23.220 50.673 18.672 1.00 43.80 131 LYS A N 1
ATOM 652 C CA . LYS A 1 100 ? 24.540 50.056 18.538 1.00 44.41 131 LYS A CA 1
ATOM 653 C C . LYS A 1 100 ? 24.707 49.295 17.212 1.00 43.89 131 LYS A C 1
ATOM 654 O O . LYS A 1 100 ? 25.824 48.924 16.848 1.00 43.87 131 LYS A O 1
ATOM 660 N N . TYR A 1 101 ? 23.600 49.067 16.495 1.00 42.93 132 TYR A N 1
ATOM 661 C CA . TYR A 1 101 ? 23.663 48.459 15.161 1.00 42.26 132 TYR A CA 1
ATOM 662 C C . TYR A 1 101 ? 24.567 49.283 14.229 1.00 42.77 132 TYR A C 1
ATOM 663 O O . TYR A 1 101 ? 24.394 50.497 14.100 1.00 43.16 132 TYR A O 1
ATOM 672 N N . LYS A 1 102 ? 25.531 48.619 13.595 1.00 42.68 133 LYS A N 1
ATOM 673 C CA . LYS A 1 102 ? 26.521 49.302 12.750 1.00 43.27 133 LYS A CA 1
ATOM 674 C C . LYS A 1 102 ? 26.107 49.250 11.279 1.00 42.53 133 LYS A C 1
ATOM 675 O O . LYS A 1 102 ? 25.823 48.171 10.744 1.00 42.05 133 LYS A O 1
ATOM 681 N N . HIS A 1 103 ? 26.059 50.420 10.639 1.00 42.05 134 HIS A N 1
ATOM 682 C CA . HIS A 1 103 ? 25.678 50.526 9.229 1.00 41.48 134 HIS A CA 1
ATOM 683 C C . HIS A 1 103 ? 26.464 49.532 8.376 1.00 40.52 134 HIS A C 1
ATOM 684 O O . HIS A 1 103 ? 27.689 49.437 8.496 1.00 41.11 134 HIS A O 1
ATOM 691 N N . GLY A 1 104 ? 25.757 48.782 7.535 1.00 38.86 135 GLY A N 1
ATOM 692 C CA . GLY A 1 104 ? 26.402 47.818 6.631 1.00 37.64 135 GLY A CA 1
ATOM 693 C C . GLY A 1 104 ? 26.639 46.426 7.212 1.00 36.56 135 GLY A C 1
ATOM 694 O O . GLY A 1 104 ? 27.111 45.524 6.511 1.00 36.57 135 GLY A O 1
ATOM 695 N N . ASP A 1 105 ? 26.327 46.246 8.494 1.00 35.00 136 ASP A N 1
ATOM 696 C CA . ASP A 1 105 ? 26.427 44.933 9.123 1.00 33.57 136 ASP A CA 1
ATOM 697 C C . ASP A 1 105 ? 25.335 43.991 8.618 1.00 32.00 136 ASP A C 1
ATOM 698 O O . ASP A 1 105 ? 24.188 44.405 8.406 1.00 30.85 136 ASP A O 1
ATOM 703 N N . GLU A 1 106 ? 25.698 42.726 8.428 1.00 30.42 137 GLU A N 1
ATOM 704 C CA . GLU A 1 106 ? 24.711 41.688 8.138 1.00 29.29 137 GLU A CA 1
ATOM 705 C C . GLU A 1 106 ? 23.821 41.486 9.361 1.00 28.04 137 GLU A C 1
ATOM 706 O O . GLU A 1 106 ? 24.297 41.569 10.497 1.00 27.77 137 GLU A O 1
ATOM 712 N N . CYS A 1 107 ? 22.530 41.238 9.123 1.00 26.04 138 CYS A N 1
ATOM 713 C CA . CYS A 1 107 ? 21.582 40.995 10.204 1.00 24.95 138 CYS A CA 1
ATOM 714 C C . CYS A 1 107 ? 20.585 39.913 9.778 1.00 24.11 138 CYS A C 1
ATOM 715 O O . CYS A 1 107 ? 20.363 39.715 8.587 1.00 23.58 138 CYS A O 1
ATOM 718 N N . PHE A 1 108 ? 20.030 39.198 10.755 1.00 22.68 139 PHE A N 1
ATOM 719 C CA . PHE A 1 108 ? 19.380 37.924 10.487 1.00 22.39 139 PHE A CA 1
ATOM 720 C C . PHE A 1 108 ? 18.052 37.714 11.229 1.00 22.07 139 PHE A C 1
ATOM 721 O O . PHE A 1 108 ? 17.886 38.125 12.390 1.00 22.39 139 PHE A O 1
ATOM 729 N N . LEU A 1 109 ? 17.114 37.083 10.537 1.00 21.47 140 LEU A N 1
ATOM 730 C CA . LEU A 1 109 ? 15.836 36.675 11.122 1.00 21.50 140 LEU A CA 1
ATOM 731 C C . LEU A 1 109 ? 15.490 35.284 10.612 1.00 21.91 140 LEU A C 1
ATOM 732 O O . LEU A 1 109 ? 15.566 35.034 9.400 1.00 21.90 140 LEU A O 1
ATOM 737 N N . CYS A 1 110 ? 15.126 34.397 11.543 1.00 22.06 141 CYS A N 1
ATOM 738 C CA A CYS A 1 110 ? 14.704 33.036 11.218 0.31 22.66 141 CYS A CA 1
ATOM 739 C CA B CYS A 1 110 ? 14.716 33.032 11.222 0.69 23.26 141 CYS A CA 1
ATOM 740 C C . CYS A 1 110 ? 13.366 32.716 11.856 1.00 22.31 141 CYS A C 1
ATOM 741 O O . CYS A 1 110 ? 13.205 32.847 13.072 1.00 22.14 141 CYS A O 1
ATOM 746 N N . ILE A 1 111 ? 12.408 32.293 11.037 1.00 22.04 142 ILE A N 1
ATOM 747 C CA . ILE A 1 111 ? 11.065 31.943 11.518 1.00 21.79 142 ILE A CA 1
ATOM 748 C C . ILE A 1 111 ? 10.755 30.533 11.061 1.00 22.39 142 ILE A C 1
ATOM 749 O O . ILE A 1 111 ? 11.025 30.181 9.915 1.00 21.78 142 ILE A O 1
ATOM 754 N N . GLY A 1 112 ? 10.200 29.722 11.960 1.00 23.05 143 GLY A N 1
ATOM 755 C CA . GLY A 1 112 ? 9.879 28.334 11.644 1.00 23.90 143 GLY A CA 1
ATOM 756 C C . GLY A 1 112 ? 8.583 28.158 10.881 1.00 24.07 143 GLY A C 1
ATOM 757 O O . GLY A 1 112 ? 8.256 28.951 9.980 1.00 24.32 143 GLY A O 1
ATOM 758 N N . ASN A 1 113 ? 7.830 27.128 11.263 1.00 24.31 144 ASN A N 1
ATOM 759 C CA . ASN A 1 113 ? 6.656 26.694 10.514 1.00 25.38 144 ASN A CA 1
ATOM 760 C C . ASN A 1 113 ? 5.336 26.943 11.235 1.00 25.52 144 ASN A C 1
ATOM 761 O O . ASN A 1 113 ? 5.278 26.916 12.471 1.00 25.70 144 ASN A O 1
ATOM 766 N N . ASN A 1 114 ? 4.275 27.151 10.453 1.00 25.56 145 ASN A N 1
ATOM 767 C CA . ASN A 1 114 ? 2.906 27.175 10.979 1.00 25.98 145 ASN A CA 1
ATOM 768 C C . ASN A 1 114 ? 2.652 28.279 11.994 1.00 25.25 145 ASN A C 1
ATOM 769 O O . ASN A 1 114 ? 1.907 28.069 12.959 1.00 25.00 145 ASN A O 1
ATOM 774 N N . ASN A 1 115 ? 3.277 29.442 11.784 1.00 24.12 146 ASN A N 1
ATOM 775 C CA . ASN A 1 115 ? 3.041 30.600 12.646 1.00 23.84 146 ASN A CA 1
ATOM 776 C C . ASN A 1 115 ? 1.977 31.494 12.039 1.00 24.26 146 ASN A C 1
ATOM 777 O O . ASN A 1 115 ? 1.772 31.509 10.814 1.00 23.85 146 ASN A O 1
ATOM 782 N N . GLU A 1 116 ? 1.301 32.240 12.897 1.00 24.62 147 GLU A N 1
ATOM 783 C CA . GLU A 1 116 ? 0.370 33.239 12.439 1.00 25.58 147 GLU A CA 1
ATOM 784 C C . GLU A 1 116 ? 0.801 34.561 13.059 1.00 24.85 147 GLU A C 1
ATOM 785 O O . GLU A 1 116 ? 0.801 34.724 14.282 1.00 24.85 147 GLU A O 1
ATOM 791 N N . ILE A 1 117 ? 1.210 35.479 12.191 1.00 23.71 148 ILE A N 1
ATOM 792 C CA . ILE A 1 117 ? 1.671 36.802 12.568 1.00 23.22 148 ILE A CA 1
ATOM 793 C C . ILE A 1 117 ? 0.617 37.799 12.076 1.00 22.97 148 ILE A C 1
ATOM 794 O O . ILE A 1 117 ? 0.415 37.962 10.867 1.00 23.45 148 ILE A O 1
ATOM 799 N N . ARG A 1 118 ? -0.070 38.447 13.006 1.00 21.99 149 ARG A N 1
ATOM 800 C CA . ARG A 1 118 ? -1.268 39.201 12.631 1.00 22.01 149 ARG A CA 1
ATOM 801 C C . ARG A 1 118 ? -0.940 40.635 12.203 1.00 21.50 149 ARG A C 1
ATOM 802 O O . ARG A 1 118 ? 0.230 41.006 12.136 1.00 20.94 149 ARG A O 1
ATOM 810 N N . GLU A 1 119 ? -1.974 41.429 11.919 1.00 21.61 150 GLU A N 1
ATOM 811 C CA . GLU A 1 119 ? -1.809 42.755 11.334 1.00 21.51 150 GLU A CA 1
ATOM 812 C C . GLU A 1 119 ? -0.916 43.668 12.168 1.00 21.16 150 GLU A C 1
ATOM 813 O O . GLU A 1 119 ? -0.975 43.643 13.401 1.00 20.79 150 GLU A O 1
ATOM 819 N N . PHE A 1 120 ? -0.121 44.492 11.486 1.00 20.46 151 PHE A N 1
ATOM 820 C CA . PHE A 1 120 ? 0.690 45.536 12.136 1.00 20.86 151 PHE A CA 1
ATOM 821 C C . PHE A 1 120 ? 1.787 45.019 13.084 1.00 21.36 151 PHE A C 1
ATOM 822 O O . PHE A 1 120 ? 2.332 45.794 13.867 1.00 21.81 151 PHE A O 1
ATOM 830 N N . CYS A 1 121 ? 2.119 43.733 13.021 1.00 21.26 152 CYS A N 1
ATOM 831 C CA . CYS A 1 121 ? 3.270 43.257 13.782 1.00 21.86 152 CYS A CA 1
ATOM 832 C C . CYS A 1 121 ? 4.573 43.772 13.173 1.00 21.61 152 CYS A C 1
ATOM 833 O O . CYS A 1 121 ? 4.658 44.054 11.966 1.00 21.63 152 CYS A O 1
ATOM 836 N N . SER A 1 122 ? 5.585 43.917 14.012 1.00 21.46 153 SER A N 1
ATOM 837 C CA . SER A 1 122 ? 6.904 44.273 13.523 1.00 21.76 153 SER A CA 1
ATOM 838 C C . SER A 1 122 ? 7.907 43.329 14.164 1.00 21.63 153 SER A C 1
ATOM 839 O O . SER A 1 122 ? 7.984 43.208 15.397 1.00 20.98 153 SER A O 1
ATOM 842 N N . ILE A 1 123 ? 8.628 42.628 13.301 1.00 20.79 154 ILE A N 1
ATOM 843 C CA . ILE A 1 123 ? 9.603 41.642 13.711 1.00 21.05 154 ILE A CA 1
ATOM 844 C C . ILE A 1 123 ? 10.910 42.077 13.102 1.00 21.78 154 ILE A C 1
ATOM 845 O O . ILE A 1 123 ? 11.016 42.230 11.867 1.00 21.67 154 ILE A O 1
ATOM 850 N N . HIS A 1 124 ? 11.890 42.320 13.968 1.00 22.29 155 HIS A N 1
ATOM 851 C CA . HIS A 1 124 ? 13.152 42.937 13.544 1.00 23.84 155 HIS A CA 1
ATOM 852 C C . HIS A 1 124 ? 14.277 41.936 13.413 1.00 23.27 155 HIS A C 1
ATOM 853 O O . HIS A 1 124 ? 14.347 40.962 14.154 1.00 23.53 155 HIS A O 1
ATOM 860 N N . ARG A 1 125 ? 15.175 42.214 12.477 1.00 23.74 156 ARG A N 1
ATOM 861 C CA . ARG A 1 125 ? 16.408 41.446 12.306 1.00 23.57 156 ARG A CA 1
ATOM 862 C C . ARG A 1 125 ? 17.364 41.703 13.464 1.00 23.95 156 ARG A C 1
ATOM 863 O O . ARG A 1 125 ? 17.183 42.636 14.257 1.00 23.43 156 ARG A O 1
ATOM 871 N N . SER A 1 126 ? 18.400 40.877 13.539 1.00 24.49 157 SER A N 1
ATOM 872 C CA . SER A 1 126 ? 19.376 40.934 14.617 1.00 24.93 157 SER A CA 1
ATOM 873 C C . SER A 1 126 ? 20.171 42.233 14.632 1.00 25.66 157 SER A C 1
ATOM 874 O O . SER A 1 126 ? 20.213 42.974 13.644 1.00 25.24 157 SER A O 1
ATOM 877 N N . SER A 1 127 ? 20.811 42.503 15.764 1.00 26.54 158 SER A N 1
ATOM 878 C CA . SER A 1 127 ? 21.557 43.744 15.936 1.00 27.93 158 SER A CA 1
ATOM 879 C C . SER A 1 127 ? 23.021 43.579 15.534 1.00 28.72 158 SER A C 1
ATOM 880 O O . SER A 1 127 ? 23.736 44.566 15.368 1.00 28.67 158 SER A O 1
ATOM 883 N N . LYS A 1 128 ? 23.463 42.327 15.407 1.00 29.86 159 LYS A N 1
ATOM 884 C CA . LYS A 1 128 ? 24.829 42.037 14.967 1.00 31.22 159 LYS A CA 1
ATOM 885 C C . LYS A 1 128 ? 24.903 40.759 14.106 1.00 31.05 159 LYS A C 1
ATOM 886 O O . LYS A 1 128 ? 24.010 39.898 14.181 1.00 30.60 159 LYS A O 1
ATOM 892 N N . PRO A 1 129 ? 25.946 40.651 13.262 1.00 31.36 160 PRO A N 1
ATOM 893 C CA . PRO A 1 129 ? 26.067 39.517 12.338 1.00 30.94 160 PRO A CA 1
ATOM 894 C C . PRO A 1 129 ? 26.220 38.152 13.008 1.00 30.58 160 PRO A C 1
ATOM 895 O O . PRO A 1 129 ? 25.842 37.157 12.420 1.00 30.17 160 PRO A O 1
ATOM 899 N N . SER A 1 130 ? 26.762 38.109 14.223 1.00 30.47 161 SER A N 1
ATOM 900 C CA . SER A 1 130 ? 26.915 36.856 14.961 1.00 30.79 161 SER A CA 1
ATOM 901 C C . SER A 1 130 ? 25.608 36.351 15.598 1.00 30.01 161 SER A C 1
ATOM 902 O O . SER A 1 130 ? 25.534 35.213 16.062 1.00 30.06 161 SER A O 1
ATOM 905 N N . ASP A 1 131 ? 24.578 37.195 15.613 1.00 29.47 162 ASP A N 1
ATOM 906 C CA . ASP A 1 131 ? 23.335 36.883 16.319 1.00 28.38 162 ASP A CA 1
ATOM 907 C C . ASP A 1 131 ? 22.161 36.791 15.341 1.00 27.92 162 ASP A C 1
ATOM 908 O O . ASP A 1 131 ? 22.318 36.980 14.123 1.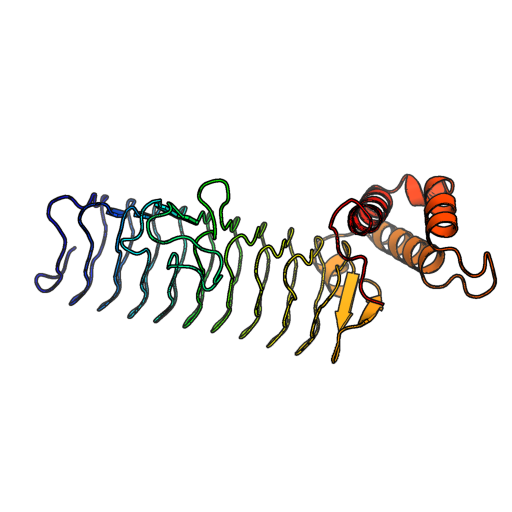00 27.43 162 ASP A O 1
ATOM 913 N N . LYS A 1 132 ? 20.981 36.501 15.881 1.00 27.11 163 LYS A N 1
ATOM 914 C CA . LYS A 1 132 ? 19.818 36.251 15.067 1.00 26.84 163 LYS A CA 1
ATOM 915 C C . LYS A 1 132 ? 18.558 36.405 15.900 1.00 25.90 163 LYS A C 1
ATOM 916 O O . LYS A 1 132 ? 18.536 36.034 17.077 1.00 26.02 163 LYS A O 1
ATOM 922 N N . THR A 1 133 ? 17.520 36.965 15.279 1.00 24.58 164 THR A N 1
ATOM 923 C CA . THR A 1 133 ? 16.169 36.922 15.822 1.00 23.76 164 THR A CA 1
ATOM 924 C C . THR A 1 133 ? 15.557 35.618 15.355 1.00 23.78 164 THR A C 1
ATOM 925 O O . THR A 1 133 ? 15.607 35.298 14.155 1.00 23.91 164 THR A O 1
ATOM 929 N N . VAL A 1 134 ? 15.016 34.860 16.305 1.00 23.59 165 VAL A N 1
ATOM 930 C CA . VAL A 1 134 ? 14.524 33.507 16.058 1.00 23.48 165 VAL A CA 1
ATOM 931 C C . VAL A 1 134 ? 13.102 33.329 16.600 1.00 23.56 165 VAL A C 1
ATOM 932 O O . VAL A 1 134 ? 12.790 33.696 17.743 1.00 23.43 165 VAL A O 1
ATOM 936 N N . ILE A 1 135 ? 12.248 32.769 15.753 1.00 22.85 166 ILE A N 1
ATOM 937 C CA . ILE A 1 135 ? 10.897 32.374 16.132 1.00 22.58 166 ILE A CA 1
ATOM 938 C C . ILE A 1 135 ? 10.719 30.933 15.700 1.00 23.00 166 ILE A C 1
ATOM 939 O O . ILE A 1 135 ? 11.069 30.573 14.567 1.00 22.67 166 ILE A O 1
ATOM 944 N N . GLY A 1 136 ? 10.165 30.114 16.592 1.00 23.75 167 GLY A N 1
ATOM 945 C CA . GLY A 1 136 ? 9.980 28.690 16.312 1.00 24.45 167 GLY A CA 1
ATOM 946 C C . GLY A 1 136 ? 8.735 28.391 15.486 1.00 24.62 167 GLY A C 1
ATOM 947 O O . GLY A 1 136 ? 8.466 29.062 14.476 1.00 24.34 167 GLY A O 1
ATOM 948 N N . ASP A 1 137 ? 7.987 27.377 15.929 1.00 24.24 168 ASP A N 1
ATOM 949 C CA . ASP A 1 137 ? 6.854 26.810 15.187 1.00 24.27 168 ASP A CA 1
ATOM 950 C C . ASP A 1 137 ? 5.545 27.008 15.930 1.00 24.12 168 ASP A C 1
ATOM 951 O O . ASP A 1 137 ? 5.531 27.041 17.156 1.00 24.00 168 ASP A O 1
ATOM 956 N N . ASN A 1 138 ? 4.450 27.096 15.178 1.00 24.17 169 ASN A N 1
ATOM 957 C CA . ASN A 1 138 ? 3.085 27.105 15.737 1.00 24.97 169 ASN A CA 1
ATOM 958 C C . ASN A 1 138 ? 2.786 28.222 16.735 1.00 24.03 169 ASN A C 1
ATOM 959 O O . ASN A 1 138 ? 2.013 28.035 17.673 1.00 24.13 169 ASN A O 1
ATOM 964 N N . ASN A 1 139 ? 3.399 29.380 16.528 1.00 23.52 170 ASN A N 1
ATOM 965 C CA . ASN A 1 139 ? 3.132 30.536 17.372 1.00 22.95 170 ASN A CA 1
ATOM 966 C C . ASN A 1 139 ? 1.992 31.354 16.810 1.00 22.93 170 ASN A C 1
ATOM 967 O O . ASN A 1 139 ? 1.862 31.484 15.593 1.00 22.48 170 ASN A O 1
ATOM 972 N N . LEU A 1 140 ? 1.161 31.877 17.706 1.00 22.85 171 LEU A N 1
ATOM 973 C CA . LEU A 1 140 ? 0.184 32.894 17.357 1.00 22.88 171 LEU A CA 1
ATOM 974 C C . LEU A 1 140 ? 0.625 34.243 17.919 1.00 22.76 171 LEU A C 1
ATOM 975 O O . LEU A 1 140 ? 0.680 34.450 19.141 1.00 22.40 171 LEU A O 1
ATOM 980 N N . ILE A 1 141 ? 0.907 35.164 17.008 1.00 22.63 172 ILE A N 1
ATOM 981 C CA . ILE A 1 141 ? 1.368 36.494 17.347 1.00 22.70 172 ILE A CA 1
ATOM 982 C C . ILE A 1 141 ? 0.294 37.458 16.858 1.00 23.18 172 ILE A C 1
ATOM 983 O O . ILE A 1 141 ? 0.140 37.681 15.652 1.00 23.54 172 ILE A O 1
ATOM 988 N N . MET A 1 142 ? -0.474 37.989 17.804 1.00 22.85 173 MET A N 1
ATOM 989 C CA . MET A 1 142 ? -1.639 38.810 17.497 1.00 23.77 173 MET A CA 1
ATOM 990 C C . MET A 1 142 ? -1.277 40.234 17.055 1.00 22.81 173 MET A C 1
ATOM 991 O O . MET A 1 142 ? -0.107 40.591 17.009 1.00 22.19 173 MET A O 1
ATOM 996 N N . GLY A 1 143 ? -2.285 41.030 16.716 1.00 22.53 174 GLY A N 1
ATOM 997 C CA . GLY A 1 143 ? -2.0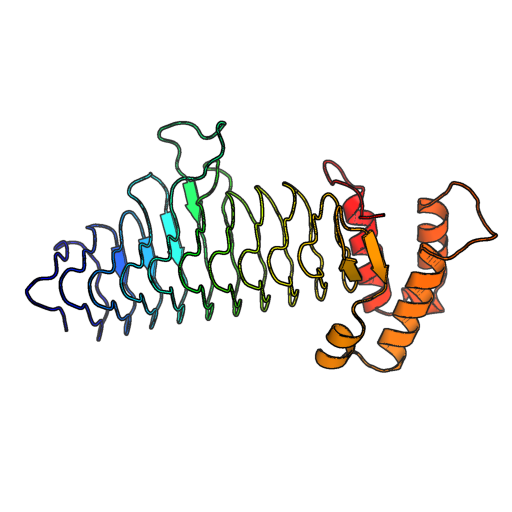57 42.340 16.115 1.00 21.71 174 GLY A CA 1
ATOM 998 C C . GLY A 1 143 ? -1.143 43.258 16.908 1.00 21.33 174 GLY A C 1
ATOM 999 O O . GLY A 1 143 ? -1.214 43.305 18.130 1.00 20.48 174 GLY A O 1
ATOM 1000 N N . SER A 1 144 ? -0.286 43.980 16.188 1.00 21.12 175 SER A N 1
ATOM 1001 C CA . SER A 1 144 ? 0.525 45.079 16.738 1.00 21.66 175 SER A CA 1
ATOM 1002 C C . SER A 1 144 ? 1.544 44.634 17.791 1.00 21.11 175 SER A C 1
ATOM 1003 O O . SER A 1 144 ? 1.890 45.401 18.691 1.00 21.05 175 SER A O 1
ATOM 1006 N N . CYS A 1 145 ? 2.027 43.398 17.674 1.00 20.82 176 CYS A N 1
ATOM 1007 C CA . CYS A 1 145 ? 3.109 42.938 18.540 1.00 20.86 176 CYS A CA 1
ATOM 1008 C C . CYS A 1 145 ? 4.431 43.395 17.982 1.00 20.92 176 CYS A C 1
ATOM 1009 O O . CYS A 1 145 ? 4.590 43.522 16.763 1.00 20.78 176 CYS A O 1
ATOM 1012 N N . HIS A 1 146 ? 5.383 43.630 18.878 1.00 20.49 177 HIS A N 1
ATOM 1013 C CA . HIS A 1 146 ? 6.718 44.037 18.489 1.00 21.67 177 HIS A CA 1
ATOM 1014 C C . HIS A 1 146 ? 7.718 43.012 19.007 1.00 21.44 177 HIS A C 1
ATOM 1015 O O . HIS A 1 146 ? 7.751 42.706 20.214 1.00 21.33 177 HIS A O 1
ATOM 1022 N N . ILE A 1 147 ? 8.516 42.470 18.093 1.00 21.16 178 ILE A N 1
ATOM 1023 C CA . ILE A 1 147 ? 9.566 41.519 18.463 1.00 21.42 178 ILE A CA 1
ATOM 1024 C C . ILE A 1 147 ? 10.897 42.124 18.064 1.00 21.64 178 ILE A C 1
ATOM 1025 O O . ILE A 1 147 ? 11.223 42.189 16.881 1.00 21.90 178 ILE A O 1
ATOM 1030 N N . ALA A 1 148 ? 11.648 42.584 19.059 1.00 21.85 179 ALA A N 1
ATOM 1031 C CA . ALA A 1 148 ? 12.882 43.336 18.823 1.00 22.38 179 ALA A CA 1
ATOM 1032 C C . ALA A 1 148 ? 14.046 42.453 18.367 1.00 22.56 179 ALA A C 1
ATOM 1033 O O . ALA A 1 148 ? 13.978 41.227 18.439 1.00 22.49 179 ALA A O 1
ATOM 1035 N N . HIS A 1 149 ? 15.109 43.098 17.899 1.00 23.15 180 HIS A N 1
ATOM 1036 C CA . HIS A 1 149 ? 16.363 42.420 17.558 1.00 24.04 180 HIS A CA 1
ATOM 1037 C C . HIS A 1 149 ? 16.779 41.381 18.582 1.00 24.39 180 HIS A C 1
ATOM 1038 O O . HIS A 1 149 ? 16.758 41.643 19.797 1.00 24.40 180 HIS A O 1
ATOM 1045 N N . ASP A 1 150 ? 17.155 40.201 18.079 1.00 24.55 181 ASP A N 1
ATOM 1046 C CA . ASP A 1 150 ? 17.848 39.169 18.860 1.00 24.98 181 ASP A CA 1
ATOM 1047 C C . ASP A 1 150 ? 16.977 38.336 19.805 1.00 25.13 181 ASP A C 1
ATOM 1048 O O . ASP A 1 150 ? 17.503 37.466 20.517 1.00 25.73 181 ASP A O 1
ATOM 1053 N N . CYS A 1 151 ? 15.663 38.570 19.803 1.00 24.30 182 CYS A N 1
ATOM 1054 C CA . CYS A 1 151 ? 14.745 37.711 20.555 1.00 24.19 182 CYS A CA 1
ATOM 1055 C C . CYS A 1 151 ? 14.861 36.260 20.100 1.00 24.30 182 CYS A C 1
ATOM 1056 O O . CYS A 1 151 ? 15.160 35.982 18.924 1.00 23.88 182 CYS A O 1
ATOM 1059 N N . LYS A 1 152 ? 14.649 35.346 21.047 1.00 24.35 183 LYS A N 1
ATOM 1060 C CA . LYS A 1 152 ? 14.650 33.910 20.770 1.00 24.69 183 LYS A CA 1
ATOM 1061 C C . LYS A 1 152 ? 13.329 33.380 21.294 1.00 24.57 183 LYS A C 1
ATOM 1062 O O . LYS A 1 152 ? 13.110 33.318 22.515 1.00 25.32 183 LYS A O 1
ATOM 1068 N N . ILE A 1 153 ? 12.444 33.036 20.370 1.00 23.56 184 ILE A N 1
ATOM 1069 C CA . ILE A 1 153 ? 11.098 32.588 20.702 1.00 23.50 184 ILE A CA 1
ATOM 1070 C C . ILE A 1 153 ? 10.952 31.133 20.267 1.00 23.69 184 ILE A C 1
ATOM 1071 O O . ILE A 1 153 ? 11.329 30.774 19.144 1.00 23.18 184 ILE A O 1
ATOM 1076 N N . GLY A 1 154 ? 10.431 30.308 21.176 1.00 23.78 185 GLY A N 1
ATOM 1077 C CA . GLY A 1 154 ? 10.223 28.884 20.929 1.00 24.03 185 GLY A CA 1
ATOM 1078 C C . GLY A 1 154 ? 8.950 28.582 20.156 1.00 24.23 185 GLY A C 1
ATOM 1079 O O . GLY A 1 154 ? 8.659 29.212 19.130 1.00 23.81 185 GLY A O 1
ATOM 1080 N N . ASP A 1 155 ? 8.198 27.601 20.653 1.00 24.45 186 ASP A N 1
ATOM 1081 C CA . ASP A 1 155 ? 7.084 27.011 19.915 1.00 24.69 186 ASP A CA 1
ATOM 1082 C C . ASP A 1 155 ? 5.799 27.153 20.699 1.00 24.88 186 ASP A C 1
ATOM 1083 O O . ASP A 1 155 ? 5.820 27.161 21.935 1.00 24.96 186 ASP A O 1
ATOM 1088 N N . ARG A 1 156 ? 4.689 27.253 19.967 1.00 24.84 187 ARG A N 1
ATOM 1089 C CA . ARG A 1 156 ? 3.332 27.125 20.516 1.00 25.44 187 ARG A CA 1
ATOM 1090 C C . ARG A 1 156 ? 2.958 28.234 21.494 1.00 24.83 187 ARG A C 1
ATOM 1091 O O . ARG A 1 156 ? 2.103 28.046 22.368 1.00 24.90 187 ARG A O 1
ATOM 1099 N N . ASN A 1 157 ? 3.602 29.387 21.346 1.00 24.10 188 ASN A N 1
ATOM 1100 C CA . ASN A 1 157 ? 3.302 30.541 22.183 1.00 24.01 188 ASN A CA 1
ATOM 1101 C C . ASN A 1 157 ? 2.138 31.344 21.639 1.00 24.29 188 ASN A C 1
ATOM 1102 O O . ASN A 1 157 ? 1.840 31.290 20.431 1.00 24.12 188 ASN A O 1
ATOM 1107 N N . ILE A 1 158 ? 1.475 32.074 22.535 1.00 24.21 189 ILE A N 1
ATOM 1108 C CA . ILE A 1 158 ? 0.402 32.995 22.153 1.00 24.14 189 ILE A CA 1
ATOM 1109 C C . ILE A 1 158 ? 0.692 34.373 22.751 1.00 24.37 189 ILE A C 1
ATOM 1110 O O . ILE A 1 158 ? 0.725 34.533 23.983 1.00 24.38 189 ILE A O 1
ATOM 1115 N N . PHE A 1 159 ? 0.923 35.354 21.877 1.00 23.40 190 PHE A N 1
ATOM 1116 C CA . PHE A 1 159 ? 1.158 36.733 22.285 1.00 23.60 190 PHE A CA 1
ATOM 1117 C C . PHE A 1 159 ? -0.048 37.572 21.886 1.00 23.95 190 PHE A C 1
ATOM 1118 O O . PHE A 1 159 ? -0.270 37.799 20.702 1.00 23.81 190 PHE A O 1
ATOM 1126 N N . ALA A 1 160 ? -0.812 38.050 22.866 1.00 23.91 191 ALA A N 1
ATOM 1127 C CA . ALA A 1 160 ? -1.984 38.881 22.579 1.00 24.13 191 ALA A CA 1
ATOM 1128 C C . ALA A 1 160 ? -1.585 40.256 22.015 1.00 24.18 191 ALA A C 1
ATOM 1129 O O . ALA A 1 160 ? -0.406 40.641 22.065 1.00 23.66 191 ALA A O 1
ATOM 1131 N N . ASN A 1 161 ? -2.568 40.984 21.492 1.00 24.00 192 ASN A N 1
ATOM 1132 C CA . ASN A 1 161 ? -2.340 42.305 20.907 1.00 24.86 192 ASN A CA 1
ATOM 1133 C C . ASN A 1 161 ? -1.427 43.228 21.714 1.00 24.73 192 ASN A C 1
ATOM 1134 O O . ASN A 1 161 ? -1.557 43.334 22.937 1.00 24.09 192 ASN A O 1
ATOM 1139 N N . ASN A 1 162 ? -0.505 43.883 21.011 1.00 24.42 193 ASN A N 1
ATOM 1140 C CA . ASN A 1 162 ? 0.368 44.893 21.599 1.00 25.17 193 ASN A CA 1
ATOM 1141 C C . ASN A 1 162 ? 1.369 44.377 22.610 1.00 24.45 193 ASN A C 1
ATOM 1142 O O . ASN A 1 162 ? 1.815 45.131 23.481 1.00 24.80 193 ASN A O 1
ATOM 1147 N N . THR A 1 163 ? 1.714 43.103 22.507 1.00 23.78 194 THR A N 1
ATOM 1148 C CA . THR A 1 163 ? 2.810 42.563 23.297 1.00 23.69 194 THR A CA 1
ATOM 1149 C C . THR A 1 163 ? 4.116 43.123 22.737 1.00 23.57 194 THR A C 1
ATOM 1150 O O . THR A 1 163 ? 4.379 43.020 21.534 1.00 23.09 194 THR A O 1
ATOM 1154 N N . LEU A 1 164 ? 4.919 43.722 23.606 1.00 23.17 195 LEU A N 1
ATOM 1155 C CA . LEU A 1 164 ? 6.216 44.253 23.211 1.00 23.49 195 LEU A CA 1
ATOM 1156 C C . LEU A 1 164 ? 7.327 43.434 23.853 1.00 23.55 195 LEU A C 1
ATOM 1157 O O . LEU A 1 164 ? 7.475 43.424 25.092 1.00 23.79 195 LEU A O 1
ATOM 1162 N N . LEU A 1 165 ? 8.096 42.750 23.013 1.00 22.45 196 LEU A N 1
ATOM 1163 C CA . LEU A 1 165 ? 9.278 42.033 23.462 1.00 22.90 196 LEU A CA 1
ATOM 1164 C C . LEU A 1 165 ? 10.521 42.828 23.053 1.00 22.86 196 LEU A C 1
ATOM 1165 O O . LEU A 1 165 ? 10.854 42.934 21.870 1.00 22.98 196 LEU A O 1
ATOM 1170 N N . ALA A 1 166 ? 11.194 43.396 24.046 1.00 22.61 197 ALA A N 1
ATOM 1171 C CA . ALA A 1 166 ? 12.393 44.188 23.812 1.00 22.61 197 ALA A CA 1
ATOM 1172 C C . ALA A 1 166 ? 13.600 43.317 23.426 1.00 22.38 197 ALA A C 1
ATOM 1173 O O . ALA A 1 166 ? 13.496 42.089 23.338 1.00 21.68 197 ALA A O 1
ATOM 1175 N N . GLY A 1 167 ? 14.746 43.953 23.196 1.00 22.69 198 GLY A N 1
ATOM 1176 C CA . GLY A 1 167 ? 15.903 43.255 22.642 1.00 23.11 198 GLY A CA 1
ATOM 1177 C C . GLY A 1 167 ? 16.344 42.065 23.476 1.00 23.48 198 GLY A C 1
ATOM 1178 O O . GLY A 1 167 ? 16.352 42.139 24.702 1.00 23.76 198 GLY A O 1
ATOM 1179 N N . HIS A 1 168 ? 16.714 40.973 22.808 1.00 23.35 199 HIS A N 1
ATOM 1180 C CA . HIS A 1 168 ? 17.318 39.797 23.472 1.00 24.10 199 HIS A CA 1
ATOM 1181 C C . HIS A 1 168 ? 16.374 39.074 24.431 1.00 23.95 199 HIS A C 1
ATOM 1182 O O . HIS A 1 168 ? 16.828 38.294 25.262 1.00 24.50 199 HIS A O 1
ATOM 1189 N N . VAL A 1 169 ? 15.074 39.320 24.321 1.00 23.44 200 VAL A N 1
ATOM 1190 C CA . VAL A 1 169 ? 14.112 38.590 25.140 1.00 23.57 200 VAL A CA 1
ATOM 1191 C C . VAL A 1 169 ? 14.056 37.154 24.663 1.00 24.21 200 VAL A C 1
ATOM 1192 O O . VAL A 1 169 ? 14.123 36.891 23.461 1.00 24.14 200 VAL A O 1
ATOM 1196 N N . VAL A 1 170 ? 13.981 36.229 25.614 1.00 24.70 201 VAL A N 1
ATOM 1197 C CA . VAL A 1 170 ? 13.943 34.812 25.311 1.00 25.40 201 VAL A CA 1
ATOM 1198 C C . VAL A 1 170 ? 12.622 34.271 25.825 1.00 26.17 201 VAL A C 1
ATOM 1199 O O . VAL A 1 170 ? 12.271 34.469 26.992 1.00 26.92 201 VAL A O 1
ATOM 1203 N N . VAL A 1 171 ? 11.871 33.622 24.942 1.00 25.83 202 VAL A N 1
ATOM 1204 C CA . VAL A 1 171 ? 10.610 33.005 25.320 1.00 25.76 202 VAL A CA 1
ATOM 1205 C C . VAL A 1 171 ? 10.725 31.537 24.941 1.00 26.29 202 VAL A C 1
ATOM 1206 O O . VAL A 1 171 ? 11.157 31.223 23.835 1.00 25.90 202 VAL A O 1
ATOM 1210 N N . GLU A 1 172 ? 10.347 30.645 25.856 1.00 27.00 203 GLU A N 1
ATOM 1211 C CA . GLU A 1 172 ? 10.399 29.206 25.595 1.00 28.07 203 GLU A CA 1
ATOM 1212 C C . GLU A 1 172 ? 9.130 28.723 24.877 1.00 27.82 203 GLU A C 1
ATOM 1213 O O . GLU A 1 172 ? 8.756 29.306 23.854 1.00 28.00 203 GLU A O 1
ATOM 1219 N N . ASP A 1 173 ? 8.474 27.680 25.401 1.00 27.88 204 ASP A N 1
ATOM 1220 C CA . ASP A 1 173 ? 7.337 27.047 24.715 1.00 27.83 204 ASP A CA 1
ATOM 1221 C C . ASP A 1 173 ? 6.016 27.219 25.460 1.00 27.52 204 ASP A C 1
ATOM 1222 O O . ASP A 1 173 ? 5.989 27.294 26.687 1.00 27.63 204 ASP A O 1
ATOM 1227 N N . ASN A 1 174 ? 4.924 27.300 24.707 1.00 27.51 205 ASN A N 1
ATOM 1228 C CA . ASN A 1 174 ? 3.572 27.246 25.271 1.00 28.15 205 ASN A CA 1
ATOM 1229 C C . ASN A 1 174 ? 3.257 28.349 26.282 1.00 28.00 205 ASN A C 1
ATOM 1230 O O . ASN A 1 174 ? 2.477 28.134 27.210 1.00 28.41 205 ASN A O 1
ATOM 1235 N N . THR A 1 175 ? 3.862 29.519 26.102 1.00 27.81 206 THR A N 1
ATOM 1236 C CA . THR A 1 175 ? 3.583 30.672 26.963 1.00 27.94 206 THR A CA 1
ATOM 1237 C C . THR A 1 175 ? 2.403 31.461 26.405 1.00 28.20 206 THR A C 1
ATOM 1238 O O . THR A 1 175 ? 2.061 31.322 25.217 1.00 27.26 206 THR A O 1
ATOM 1242 N N . HIS A 1 176 ? 1.767 32.253 27.272 1.00 28.79 207 HIS A N 1
ATOM 1243 C CA . HIS A 1 176 ? 0.695 33.180 26.887 1.00 30.23 207 HIS A CA 1
ATOM 1244 C C . HIS A 1 176 ? 1.044 34.546 27.446 1.00 30.03 207 HIS A C 1
ATOM 1245 O O . HIS A 1 176 ? 1.381 34.665 28.639 1.00 29.62 207 HIS A O 1
ATOM 1252 N N . THR A 1 177 ? 0.963 35.580 26.613 1.00 29.45 208 THR A N 1
ATOM 1253 C CA . THR A 1 177 ? 1.017 36.944 27.136 1.00 29.66 208 THR A CA 1
ATOM 1254 C C . THR A 1 177 ? -0.310 37.609 26.826 1.00 29.61 208 THR A C 1
ATOM 1255 O O . THR A 1 177 ? -0.791 37.537 25.699 1.00 29.86 208 THR A O 1
ATOM 1259 N N . ALA A 1 178 ? -0.913 38.238 27.828 1.00 29.41 209 ALA A N 1
ATOM 1260 C CA . ALA A 1 178 ? -2.148 38.973 27.612 1.00 29.17 209 ALA A CA 1
ATOM 1261 C C . ALA A 1 178 ? -1.851 40.350 27.028 1.00 29.01 209 ALA A C 1
ATOM 1262 O O . ALA A 1 178 ? -0.689 40.776 26.972 1.00 28.33 209 ALA A O 1
ATOM 1264 N N . GLY A 1 179 ? -2.909 41.038 26.597 1.00 41.13 210 GLY A N 1
ATOM 1265 C CA . GLY A 1 179 ? -2.793 42.302 25.863 1.00 42.96 210 GLY A CA 1
ATOM 1266 C C . GLY A 1 179 ? -1.924 43.359 26.519 1.00 42.56 210 GLY A C 1
ATOM 1267 O O . GLY A 1 179 ? -2.003 43.583 27.735 1.00 41.73 210 GLY A O 1
ATOM 1268 N N . ALA A 1 180 ? -1.094 44.003 25.699 1.00 42.96 211 ALA A N 1
ATOM 1269 C CA . ALA A 1 180 ? -0.262 45.137 26.114 1.00 43.30 211 ALA A CA 1
ATOM 1270 C C . ALA A 1 180 ? 0.793 44.764 27.162 1.00 40.43 211 ALA A C 1
ATOM 1271 O O . ALA A 1 180 ? 1.169 45.587 27.985 1.00 41.72 211 ALA A O 1
ATOM 1273 N N . SER A 1 181 ? 1.263 43.523 27.137 1.00 38.12 212 SER A N 1
ATOM 1274 C CA . SER A 1 181 ? 2.394 43.136 27.977 1.00 35.65 212 SER A CA 1
ATOM 1275 C C . SER A 1 181 ? 3.653 43.818 27.454 1.00 35.40 212 SER A C 1
ATOM 1276 O O . SER A 1 181 ? 3.820 43.976 26.242 1.00 35.72 212 SER A O 1
ATOM 1279 N N . VAL A 1 182 ? 4.529 44.225 28.369 1.00 34.10 213 VAL A N 1
ATOM 1280 C CA . VAL A 1 182 ? 5.810 44.817 27.999 1.00 34.24 213 VAL A CA 1
ATOM 1281 C C . VAL A 1 182 ? 6.918 44.040 28.692 1.00 31.98 213 VAL A C 1
ATOM 1282 O O . VAL A 1 182 ? 6.958 43.980 29.931 1.00 30.64 213 VAL A O 1
ATOM 1286 N N . VAL A 1 183 ? 7.807 43.440 27.899 1.00 30.53 214 VAL A N 1
ATOM 1287 C CA . VAL A 1 183 ? 8.898 42.636 28.443 1.00 28.96 214 VAL A CA 1
ATOM 1288 C C . VAL A 1 183 ? 10.246 43.327 28.194 1.00 29.62 214 VAL A C 1
ATOM 1289 O O . VAL A 1 183 ? 10.620 43.617 27.054 1.00 30.18 214 VAL A O 1
ATOM 1293 N N . HIS A 1 184 ? 10.951 43.589 29.287 1.00 29.30 215 HIS A N 1
ATOM 1294 C CA . HIS A 1 184 ? 12.194 44.356 29.302 1.00 30.91 215 HIS A CA 1
ATOM 1295 C C . HIS A 1 184 ? 13.307 43.561 28.614 1.00 30.82 215 HIS A C 1
ATOM 1296 O O . HIS A 1 184 ? 13.290 42.328 28.630 1.00 29.60 215 HIS A O 1
ATOM 1303 N N . GLN A 1 185 ? 14.266 44.260 28.007 1.00 32.74 216 GLN A N 1
ATOM 1304 C CA . GLN A 1 185 ? 15.383 43.603 27.330 1.00 33.97 216 GLN A CA 1
ATOM 1305 C C . GLN A 1 185 ? 16.061 42.548 28.218 1.00 32.50 216 GLN A C 1
ATOM 1306 O O . GLN A 1 185 ? 16.163 42.718 29.443 1.00 31.63 216 GLN A O 1
ATOM 1312 N N . PHE A 1 186 ? 16.479 41.449 27.590 1.00 32.26 217 PHE A N 1
ATOM 1313 C CA . PHE A 1 186 ? 17.230 40.363 28.257 1.00 31.93 217 PHE A CA 1
ATOM 1314 C C . PHE A 1 186 ? 16.435 39.497 29.226 1.00 29.65 217 PHE A C 1
ATOM 1315 O O . PHE A 1 186 ? 16.992 38.562 29.803 1.00 29.16 217 PHE A O 1
ATOM 1323 N N . CYS A 1 187 ? 15.145 39.785 29.401 1.00 28.92 218 CYS A N 1
ATOM 1324 C CA . CYS A 1 187 ? 14.294 38.949 30.268 1.00 27.41 218 CYS A CA 1
ATOM 1325 C C . CYS A 1 187 ? 13.958 37.621 29.608 1.00 26.36 218 CYS A C 1
ATOM 1326 O O . CYS A 1 187 ? 13.840 37.543 28.378 1.00 26.59 218 CYS A O 1
ATOM 1329 N N . HIS A 1 188 ? 13.820 36.586 30.436 1.00 24.68 219 HIS A N 1
ATOM 1330 C CA . HIS A 1 188 ? 13.434 35.249 29.983 1.00 24.53 219 HIS A CA 1
ATOM 1331 C C . HIS A 1 188 ? 12.042 34.871 30.468 1.00 23.52 219 HIS A C 1
ATOM 1332 O O . HIS A 1 188 ? 11.668 35.160 31.617 1.00 22.94 219 HIS A O 1
ATOM 1339 N N . ILE A 1 189 ? 11.295 34.203 29.595 1.00 22.96 220 ILE A N 1
ATOM 1340 C CA . ILE A 1 189 ? 9.972 33.711 29.928 1.00 22.76 220 ILE A CA 1
ATOM 1341 C C . ILE A 1 189 ? 9.928 32.200 29.720 1.00 22.44 220 ILE A C 1
ATOM 1342 O O . ILE A 1 189 ? 9.970 31.709 28.583 1.00 22.90 220 ILE A O 1
ATOM 1347 N N . GLY A 1 190 ? 9.860 31.472 30.833 1.00 21.84 221 GLY A N 1
ATOM 1348 C CA . GLY A 1 190 ? 9.893 30.002 30.817 1.00 21.51 221 GLY A CA 1
ATOM 1349 C C . GLY A 1 190 ? 8.627 29.375 30.244 1.00 21.99 221 GLY A C 1
ATOM 1350 O O . GLY A 1 190 ? 7.587 30.031 30.150 1.00 21.74 221 GLY A O 1
ATOM 1351 N N . SER A 1 191 ? 8.716 28.096 29.876 1.00 22.36 222 SER A N 1
ATOM 1352 C CA . SER A 1 191 ? 7.590 27.366 29.296 1.00 22.97 222 SER A CA 1
ATOM 1353 C C . SER A 1 191 ? 6.342 27.367 30.177 1.00 23.03 222 SER A C 1
ATOM 1354 O O . SER A 1 191 ? 6.445 27.285 31.401 1.00 22.72 222 SER A O 1
ATOM 1357 N N . PHE A 1 192 ? 5.176 27.452 29.533 1.00 23.91 223 PHE A N 1
ATOM 1358 C CA . PHE A 1 192 ? 3.859 27.388 30.188 1.00 24.82 223 PHE A CA 1
ATOM 1359 C C . PHE A 1 192 ? 3.559 28.586 31.098 1.00 24.19 223 PHE A C 1
ATOM 1360 O O . PHE A 1 192 ? 2.635 28.542 31.905 1.00 24.58 223 PHE A O 1
ATOM 1368 N N . ALA A 1 193 ? 4.323 29.665 30.946 1.00 24.12 224 ALA A N 1
ATOM 1369 C CA . ALA A 1 193 ? 4.123 30.871 31.749 1.00 23.93 224 ALA A CA 1
ATOM 1370 C C . ALA A 1 193 ? 2.938 31.696 31.263 1.00 25.29 224 ALA A C 1
ATOM 1371 O O . ALA A 1 193 ? 2.499 31.569 30.102 1.00 26.41 224 ALA A O 1
ATOM 1373 N N . PHE A 1 194 ? 2.407 32.522 32.159 1.00 25.24 225 PHE A N 1
ATOM 1374 C CA . PHE A 1 194 ? 1.329 33.444 31.819 1.00 26.72 225 PHE A CA 1
ATOM 1375 C C . PHE A 1 194 ? 1.671 34.836 32.315 1.00 26.80 225 PHE A C 1
ATOM 1376 O O . PHE A 1 194 ? 2.025 35.027 33.486 1.00 26.08 225 PHE A O 1
ATOM 1384 N N . ILE A 1 195 ? 1.580 35.806 31.412 1.00 27.19 226 ILE A N 1
ATOM 1385 C CA . ILE A 1 195 ? 1.792 37.210 31.755 1.00 27.79 226 ILE A CA 1
ATOM 1386 C C . ILE A 1 195 ? 0.471 37.948 31.633 1.00 29.20 226 ILE A C 1
ATOM 1387 O O . ILE A 1 195 ? -0.106 38.021 30.546 1.00 29.98 226 ILE A O 1
ATOM 1392 N N . GLY A 1 196 ? -0.021 38.471 32.756 1.00 29.73 227 GLY A N 1
ATOM 1393 C CA . GLY A 1 196 ? -1.315 39.168 32.793 1.00 31.92 227 GLY A CA 1
ATOM 1394 C C . GLY A 1 196 ? -1.327 40.471 32.004 1.00 33.64 227 GLY A C 1
ATOM 1395 O O . GLY A 1 196 ? -0.273 41.007 31.672 1.00 32.30 227 GLY A O 1
ATOM 1396 N N . GLY A 1 197 ? -2.528 40.976 31.714 1.00 36.42 228 GLY A N 1
ATOM 1397 C CA . GLY A 1 197 ? -2.719 42.191 30.921 1.00 38.84 228 GLY A CA 1
ATOM 1398 C C . GLY A 1 197 ? -1.966 43.408 31.429 1.00 39.72 228 GLY A C 1
ATOM 1399 O O . GLY A 1 197 ? -1.940 43.678 32.633 1.00 39.58 228 GLY A O 1
ATOM 1400 N N . GLY A 1 198 ? -1.353 44.140 30.499 1.00 39.96 229 GLY A N 1
ATOM 1401 C CA . GLY A 1 198 ? -0.619 45.366 30.814 1.00 40.68 229 GLY A CA 1
ATOM 1402 C C . GLY A 1 198 ? 0.562 45.219 31.760 1.00 38.51 229 GLY A C 1
ATOM 1403 O O . GLY A 1 198 ? 0.993 46.207 32.362 1.00 39.59 229 GLY A O 1
ATOM 1404 N N . SER A 1 199 ? 1.072 43.994 31.919 1.00 35.56 230 SER A N 1
ATOM 1405 C CA . SER A 1 199 ? 2.200 43.744 32.808 1.00 33.51 230 SER A CA 1
ATOM 1406 C C . SER A 1 199 ? 3.470 44.338 32.226 1.00 33.21 230 SER A C 1
ATOM 1407 O O . SER A 1 199 ? 3.751 44.188 31.026 1.00 32.65 230 SER A O 1
ATOM 1410 N N . VAL A 1 200 ? 4.237 45.001 33.083 1.00 33.05 231 VAL A N 1
ATOM 1411 C CA . VAL A 1 200 ? 5.559 45.474 32.723 1.00 32.67 231 VAL A CA 1
ATOM 1412 C C . VAL A 1 200 ? 6.541 44.531 33.396 1.00 31.35 231 VAL A C 1
ATOM 1413 O O . VAL A 1 200 ? 6.797 44.622 34.598 1.00 30.85 231 VAL A O 1
ATOM 1417 N N . VAL A 1 201 ? 7.085 43.620 32.602 1.0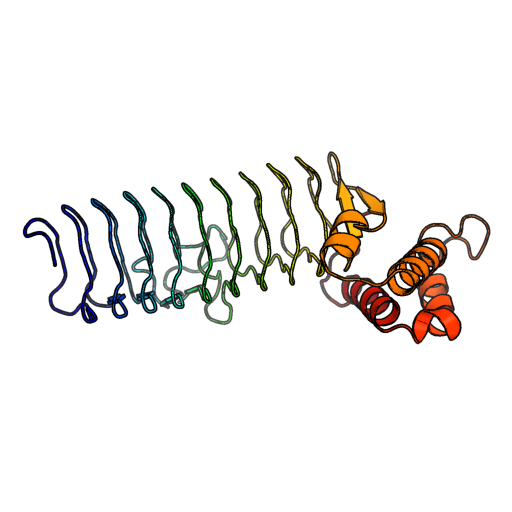0 30.35 232 VAL A N 1
ATOM 1418 C CA . VAL A 1 201 ? 7.920 42.538 33.106 1.00 29.18 232 VAL A CA 1
ATOM 1419 C C . VAL A 1 201 ? 9.391 42.938 33.001 1.00 29.98 232 VAL A C 1
ATOM 1420 O O . VAL A 1 201 ? 9.935 43.072 31.896 1.00 30.36 232 VAL A O 1
ATOM 1424 N N . SER A 1 202 ? 10.033 43.157 34.145 1.00 30.56 233 SER A N 1
ATOM 1425 C CA . SER A 1 202 ? 11.417 43.637 34.124 1.00 32.53 233 SER A CA 1
ATOM 1426 C C . SER A 1 202 ? 12.437 42.610 34.620 1.00 31.27 233 SER A C 1
ATOM 1427 O O . SER A 1 202 ? 13.650 42.857 34.596 1.00 32.24 233 SER A O 1
ATOM 1430 N N . GLN A 1 203 ? 11.945 41.449 35.039 1.00 29.91 234 GLN A N 1
ATOM 1431 C CA . GLN A 1 203 ? 12.810 40.329 35.410 1.00 29.15 234 GLN A CA 1
ATOM 1432 C C . GLN A 1 203 ? 12.254 39.042 34.798 1.00 27.87 234 GLN A C 1
ATOM 1433 O O . GLN A 1 203 ? 11.216 39.080 34.133 1.00 27.85 234 GLN A O 1
ATOM 1439 N N . ASP A 1 204 ? 12.938 37.912 34.996 1.00 27.18 235 ASP A N 1
ATOM 1440 C CA . ASP A 1 204 ? 12.495 36.646 34.415 1.00 26.11 235 ASP A CA 1
ATOM 1441 C C . ASP A 1 204 ? 11.205 36.122 35.020 1.00 25.46 235 ASP A C 1
ATOM 1442 O O . ASP A 1 204 ? 10.917 36.361 36.200 1.00 25.43 235 ASP A O 1
ATOM 1447 N N . VAL A 1 205 ? 10.440 35.409 34.188 1.00 24.92 236 VAL A N 1
ATOM 1448 C CA . VAL A 1 205 ? 9.271 34.645 34.617 1.00 24.28 236 VAL A CA 1
ATOM 1449 C C . VAL A 1 205 ? 9.629 33.162 34.489 1.00 24.17 236 VAL A C 1
ATOM 1450 O O . VAL A 1 205 ? 9.797 32.653 33.371 1.00 23.97 236 VAL A O 1
ATOM 1454 N N . PRO A 1 206 ? 9.777 32.466 35.634 1.00 24.18 237 PRO A N 1
ATOM 1455 C CA . PRO A 1 206 ? 10.185 31.068 35.558 1.00 24.01 237 PRO A CA 1
ATOM 1456 C C . PRO A 1 206 ? 9.131 30.168 34.919 1.00 24.07 237 PRO A C 1
ATOM 1457 O O . PRO A 1 206 ? 7.953 30.550 34.783 1.00 23.82 237 PRO A O 1
ATOM 1461 N N . LYS A 1 207 ? 9.590 28.991 34.512 1.00 24.33 238 LYS A N 1
ATOM 1462 C CA . LYS A 1 207 ? 8.760 27.909 34.008 1.00 25.39 238 LYS A CA 1
ATOM 1463 C C . LYS A 1 207 ? 7.528 27.695 34.890 1.00 25.47 238 LYS A C 1
ATOM 1464 O O . LYS A 1 207 ? 7.633 27.684 36.123 1.00 25.14 238 LYS A O 1
ATOM 1470 N N . TYR A 1 208 ? 6.366 27.567 34.242 1.00 26.12 239 TYR A N 1
ATOM 1471 C CA . TYR A 1 208 ? 5.083 27.236 34.886 1.00 26.92 239 TYR A CA 1
ATOM 1472 C C . TYR A 1 208 ? 4.411 28.359 35.682 1.00 27.46 239 TYR A C 1
ATOM 1473 O O . TYR A 1 208 ? 3.343 28.147 36.253 1.00 28.17 239 TYR A O 1
ATOM 1482 N N . MET A 1 209 ? 5.006 29.547 35.707 1.00 27.36 240 MET A N 1
ATOM 1483 C CA . MET A 1 209 ? 4.537 30.602 36.609 1.00 28.58 240 MET A CA 1
ATOM 1484 C C . MET A 1 209 ? 3.770 31.748 35.946 1.00 29.89 240 MET A C 1
ATOM 1485 O O . MET A 1 209 ? 3.783 31.923 34.725 1.00 29.23 240 MET A O 1
ATOM 1490 N N . MET A 1 210 ? 3.082 32.522 36.772 1.00 31.79 241 MET A N 1
ATOM 1491 C CA . MET A 1 210 ? 2.377 33.675 36.270 1.00 33.79 241 MET A CA 1
ATOM 1492 C C . MET A 1 210 ? 2.755 34.974 36.966 1.00 34.27 241 MET A C 1
ATOM 1493 O O . MET A 1 210 ? 3.033 35.011 38.165 1.00 33.81 241 MET A O 1
ATOM 1498 N N . VAL A 1 211 ? 2.756 36.032 36.170 1.00 34.80 242 VAL A N 1
ATOM 1499 C CA . VAL A 1 211 ? 3.123 37.353 36.610 1.00 36.11 242 VAL A CA 1
ATOM 1500 C C . VAL A 1 211 ? 1.973 38.271 36.194 1.00 37.77 242 VAL A C 1
ATOM 1501 O O . VAL A 1 211 ? 1.261 37.963 35.237 1.00 37.87 242 VAL A O 1
ATOM 1505 N N . ALA A 1 212 ? 1.754 39.361 36.927 1.00 39.48 243 ALA A N 1
ATOM 1506 C CA . ALA A 1 212 ? 0.681 40.308 36.589 1.00 42.06 243 ALA A CA 1
ATOM 1507 C C . ALA A 1 212 ? 0.849 41.690 37.211 1.00 44.28 243 ALA A C 1
ATOM 1508 O O . ALA A 1 212 ? 1.478 41.830 38.256 1.00 43.63 243 ALA A O 1
ATOM 1510 N N . GLY A 1 213 ? 0.285 42.693 36.534 1.00 46.93 244 GLY A N 1
ATOM 1511 C CA . GLY A 1 213 ? -0.049 43.987 37.121 1.00 51.44 244 GLY A CA 1
ATOM 1512 C C . GLY A 1 213 ? 1.102 44.963 37.229 1.00 52.99 244 GLY A C 1
ATOM 1513 O O . GLY A 1 213 ? 2.170 44.586 37.720 1.00 52.49 244 GLY A O 1
ATOM 1514 N N . GLU A 1 214 ? 0.878 46.214 36.789 1.00 55.78 245 GLU A N 1
ATOM 1515 C CA . GLU A 1 214 ? 1.873 47.318 36.866 1.00 56.93 245 GLU A CA 1
ATOM 1516 C C . GLU A 1 214 ? 3.294 46.842 36.479 1.00 54.45 245 GLU A C 1
ATOM 1517 O O . GLU A 1 214 ? 3.427 46.005 35.566 1.00 51.97 245 GLU A O 1
ATOM 1523 N N . ARG A 1 215 ? 4.338 47.386 37.138 1.00 54.53 246 ARG A N 1
ATOM 1524 C CA . ARG A 1 215 ? 5.620 46.661 37.225 1.00 52.01 246 ARG A CA 1
ATOM 1525 C C . ARG A 1 215 ? 5.342 45.292 37.846 1.00 49.27 246 ARG A C 1
ATOM 1526 O O . ARG A 1 215 ? 5.101 45.168 39.049 1.00 49.43 246 ARG A O 1
ATOM 1534 N N . ALA A 1 216 ? 5.378 44.277 36.994 1.00 46.61 247 ALA A N 1
ATOM 1535 C CA . ALA A 1 216 ? 4.751 42.992 37.269 1.00 44.75 247 ALA A CA 1
ATOM 1536 C C . ALA A 1 216 ? 5.350 42.240 38.453 1.00 43.52 247 ALA A C 1
ATOM 1537 O O . ALA A 1 216 ? 6.562 42.271 38.683 1.00 42.31 247 ALA A O 1
ATOM 1539 N N . GLU A 1 217 ? 4.465 41.580 39.198 1.00 43.33 248 GLU A N 1
ATOM 1540 C CA . GLU A 1 217 ? 4.850 40.714 40.308 1.00 42.99 248 GLU A CA 1
ATOM 1541 C C . GLU A 1 217 ? 4.454 39.270 40.033 1.00 41.39 248 GLU A C 1
ATOM 1542 O O . GLU A 1 217 ? 3.439 39.003 39.390 1.00 40.91 248 GLU A O 1
ATOM 1548 N N . LEU A 1 218 ? 5.274 38.348 40.526 1.00 40.74 249 LEU A N 1
ATOM 1549 C CA . LEU A 1 218 ? 4.961 36.928 40.551 1.00 40.44 249 LEU A CA 1
ATOM 1550 C C . LEU A 1 218 ? 3.670 36.715 41.340 1.00 41.60 249 LEU A C 1
ATOM 1551 O O . LEU A 1 218 ? 3.482 37.336 42.385 1.00 43.16 249 LEU A O 1
ATOM 1556 N N . ARG A 1 219 ? 2.777 35.866 40.831 1.00 41.21 250 ARG A N 1
ATOM 1557 C CA . ARG A 1 219 ? 1.472 35.643 41.476 1.00 43.12 250 ARG A CA 1
ATOM 1558 C C . ARG A 1 219 ? 1.146 34.170 41.733 1.00 42.78 250 ARG A C 1
ATOM 1559 O O . ARG A 1 219 ? 0.060 33.855 42.208 1.00 44.51 250 ARG A O 1
ATOM 1567 N N . GLY A 1 220 ? 2.077 33.274 41.422 1.00 40.95 251 GLY A N 1
ATOM 1568 C CA . GLY A 1 220 ? 1.843 31.849 41.612 1.00 41.02 251 GLY A CA 1
ATOM 1569 C C . GLY A 1 220 ? 2.136 31.042 40.363 1.00 39.70 251 GLY A C 1
ATOM 1570 O O . GLY A 1 220 ? 2.834 31.509 39.455 1.00 38.07 251 GLY A O 1
ATOM 1571 N N . LEU A 1 221 ? 1.604 29.827 40.332 1.00 39.98 252 LEU A N 1
ATOM 1572 C CA . LEU A 1 221 ? 1.709 28.956 39.169 1.00 39.73 252 LEU A CA 1
ATOM 1573 C C . LEU A 1 221 ? 0.597 29.247 38.172 1.00 40.53 252 LEU A C 1
ATOM 1574 O O . LEU A 1 221 ? -0.493 29.687 38.548 1.00 41.71 252 LEU A O 1
ATOM 1579 N N . ASN A 1 222 ? 0.884 29.010 36.897 1.00 40.12 253 ASN A N 1
ATOM 1580 C CA . ASN A 1 222 ? -0.125 29.108 35.850 1.00 41.45 253 ASN A CA 1
ATOM 1581 C C . ASN A 1 222 ? -0.925 27.804 35.807 1.00 43.04 253 ASN A C 1
ATOM 1582 O O . ASN A 1 222 ? -0.769 26.988 34.894 1.00 42.89 253 ASN A O 1
ATOM 1587 N N . LEU A 1 223 ? -1.775 27.616 36.819 1.00 45.07 254 LEU A N 1
ATOM 1588 C CA . LEU A 1 223 ? -2.507 26.359 37.015 1.00 47.05 254 LEU A CA 1
ATOM 1589 C C . LEU A 1 223 ? -3.502 26.043 35.900 1.00 48.72 254 LEU A C 1
ATOM 1590 O O . LEU A 1 223 ? -3.664 24.879 35.531 1.00 49.25 254 LEU A O 1
ATOM 1595 N N . GLU A 1 224 ? -4.166 27.074 35.379 1.00 50.15 255 GLU A N 1
ATOM 1596 C CA . GLU A 1 224 ? -5.111 26.910 34.267 1.00 52.58 255 GLU A CA 1
ATOM 1597 C C . GLU A 1 224 ? -4.401 26.395 33.011 1.00 51.79 255 GLU A C 1
ATOM 1598 O O . GLU A 1 224 ? -4.906 25.496 32.332 1.00 52.98 255 GLU A O 1
ATOM 1604 N N . GLY A 1 225 ? -3.232 26.967 32.720 1.00 50.11 256 GLY A N 1
ATOM 1605 C CA . GLY A 1 225 ? -2.395 26.522 31.607 1.00 49.67 256 GLY A CA 1
ATOM 1606 C C . GLY A 1 225 ? -1.865 25.114 31.795 1.00 49.64 256 GLY A C 1
ATOM 1607 O O . GLY A 1 225 ? -1.859 24.322 30.858 1.00 50.23 256 GLY A O 1
ATOM 1608 N N . LEU A 1 226 ? -1.416 24.803 33.009 1.00 49.24 257 LEU A N 1
ATOM 1609 C CA . LEU A 1 226 ? -0.922 23.463 33.334 1.00 50.11 257 LEU A CA 1
ATOM 1610 C C . LEU A 1 226 ? -2.012 22.407 33.132 1.00 52.40 257 LEU A C 1
ATOM 1611 O O . LEU A 1 226 ? -1.773 21.375 32.507 1.00 52.84 257 LEU A O 1
ATOM 1616 N N . ARG A 1 227 ? -3.207 22.693 33.647 1.00 54.48 258 ARG A N 1
ATOM 1617 C CA . ARG A 1 227 ? -4.386 21.844 33.460 1.00 57.67 258 ARG A CA 1
ATOM 1618 C C . ARG A 1 227 ? -4.709 21.623 31.980 1.00 59.00 258 ARG A C 1
ATOM 1619 O O . ARG A 1 227 ? -4.933 20.489 31.556 1.00 60.38 258 ARG A O 1
ATOM 1627 N N . ARG A 1 228 ? -4.712 22.710 31.206 1.00 59.03 259 ARG A N 1
ATOM 1628 C CA . ARG A 1 228 ? -5.004 22.675 29.768 1.00 60.85 259 ARG A CA 1
ATOM 1629 C C . ARG A 1 228 ? -3.972 21.903 28.947 1.00 60.40 259 ARG A C 1
ATOM 1630 O O . ARG A 1 228 ? -4.282 21.423 27.856 1.00 62.18 259 ARG A O 1
ATOM 1638 N N . ASN A 1 229 ? -2.750 21.798 29.468 1.00 58.45 260 ASN A N 1
ATOM 1639 C CA . ASN A 1 229 ? -1.647 21.151 28.756 1.00 58.10 260 ASN A CA 1
ATOM 1640 C C . ASN A 1 229 ? -1.295 19.742 29.259 1.00 58.81 260 ASN A C 1
ATOM 1641 O O . ASN A 1 229 ? -0.155 19.284 29.126 1.00 58.13 260 ASN A O 1
ATOM 1646 N N . GLY A 1 230 ? -2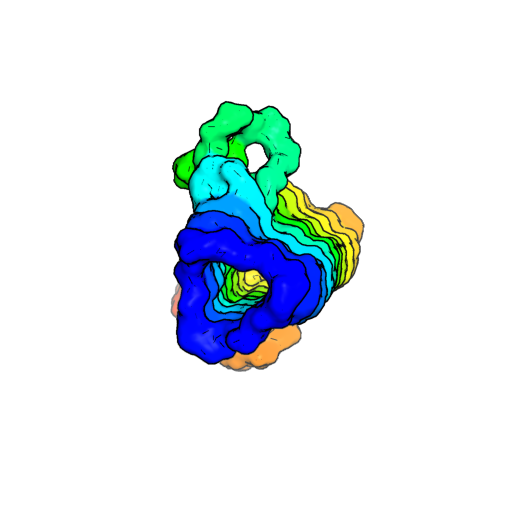.283 19.066 29.837 1.00 60.39 261 GLY A N 1
ATOM 1647 C CA . GLY A 1 230 ? -2.161 17.654 30.190 1.00 61.76 261 GLY A CA 1
ATOM 1648 C C . GLY A 1 230 ? -1.226 17.313 31.335 1.00 60.55 261 GLY A C 1
ATOM 1649 O O . GLY A 1 230 ? -0.707 16.197 31.399 1.00 61.39 261 GLY A O 1
ATOM 1650 N N . PHE A 1 231 ? -0.997 18.266 32.235 1.00 58.88 262 PHE A N 1
ATOM 1651 C CA . PHE A 1 231 ? -0.274 17.980 33.470 1.00 58.00 262 PHE A CA 1
ATOM 1652 C C . PHE A 1 231 ? -1.193 17.201 34.413 1.00 59.81 262 PHE A C 1
ATOM 1653 O O . PHE A 1 231 ? -2.359 17.561 34.579 1.00 60.65 262 PHE A O 1
ATOM 1661 N N . THR A 1 232 ? -0.668 16.132 35.012 1.00 60.75 263 THR A N 1
ATOM 1662 C CA . THR A 1 232 ? -1.465 15.250 35.871 1.00 63.19 263 THR A CA 1
ATOM 1663 C C . THR A 1 232 ? -1.813 15.904 37.211 1.00 63.27 263 THR A C 1
ATOM 1664 O O . THR A 1 232 ? -1.254 16.942 37.573 1.00 61.46 263 THR A O 1
ATOM 1668 N N . MET A 1 233 ? -2.744 15.281 37.931 1.00 65.85 264 MET A N 1
ATOM 1669 C CA . MET A 1 233 ? -3.199 15.749 39.240 1.00 66.85 264 MET A CA 1
ATOM 1670 C C . MET A 1 233 ? -2.050 15.906 40.241 1.00 65.41 264 MET A C 1
ATOM 1671 O O . MET A 1 233 ? -1.949 16.930 40.917 1.00 64.54 264 MET A O 1
ATOM 1676 N N . SER A 1 234 ? -1.189 14.892 40.327 1.00 65.44 265 SER A N 1
ATOM 1677 C CA . SER A 1 234 ? -0.101 14.877 41.310 1.00 64.70 265 SER A CA 1
ATOM 1678 C C . SER A 1 234 ? 1.130 15.653 40.850 1.00 62.05 265 SER A C 1
ATOM 1679 O O . SER A 1 234 ? 1.936 16.086 41.678 1.00 61.41 265 SER A O 1
ATOM 1682 N N . GLU A 1 235 ? 1.276 15.815 39.534 1.00 61.07 266 GLU A N 1
ATOM 1683 C CA . GLU A 1 235 ? 2.298 16.688 38.969 1.00 59.22 266 GLU A CA 1
ATOM 1684 C C . GLU A 1 235 ? 2.096 18.103 39.491 1.00 57.51 266 GLU A C 1
ATOM 1685 O O . GLU A 1 235 ? 3.017 18.715 40.030 1.00 56.34 266 GLU A O 1
ATOM 1691 N N . MET A 1 236 ? 0.873 18.601 39.335 1.00 57.45 267 MET A N 1
ATOM 1692 C CA . MET A 1 236 ? 0.512 19.944 39.763 1.00 56.35 267 MET A CA 1
ATOM 1693 C C . MET A 1 236 ? 0.517 20.095 41.281 1.00 56.32 267 MET A C 1
ATOM 1694 O O . MET A 1 236 ? 0.795 21.180 41.796 1.00 55.45 267 MET A O 1
ATOM 1699 N N . LYS A 1 237 ? 0.216 19.004 41.986 1.00 57.25 268 LYS A N 1
ATOM 1700 C CA . LYS A 1 237 ? 0.271 18.985 43.445 1.00 57.66 268 LYS A CA 1
ATOM 1701 C C . LYS A 1 237 ? 1.715 19.113 43.939 1.00 56.52 268 LYS A C 1
ATOM 1702 O O . LYS A 1 237 ? 1.990 19.881 44.858 1.00 56.72 268 LYS A O 1
ATOM 1708 N N . SER A 1 238 ? 2.627 18.377 43.308 1.00 55.74 269 SER A N 1
ATOM 1709 C CA . SER A 1 238 ? 4.060 18.484 43.593 1.00 55.07 269 SER A CA 1
ATOM 1710 C C . SER A 1 238 ? 4.618 19.886 43.309 1.00 53.31 269 SER A C 1
ATOM 1711 O O . SER A 1 238 ? 5.382 20.432 44.114 1.00 53.18 269 SER A O 1
ATOM 1714 N N . LEU A 1 239 ? 4.234 20.460 42.168 1.00 51.94 270 LEU A N 1
ATOM 1715 C CA . LEU A 1 239 ? 4.684 21.804 41.784 1.00 50.41 270 LEU A CA 1
ATOM 1716 C C . LEU A 1 239 ? 4.218 22.871 42.770 1.00 50.58 270 LEU A C 1
ATOM 1717 O O . LEU A 1 239 ? 4.987 23.769 43.119 1.00 49.80 270 LEU A O 1
ATOM 1722 N N . ARG A 1 240 ? 2.968 22.763 43.217 1.00 51.75 271 ARG A N 1
ATOM 1723 C CA . ARG A 1 240 ? 2.420 23.688 44.216 1.00 52.99 271 ARG A CA 1
ATOM 1724 C C . ARG A 1 240 ? 3.159 23.599 45.554 1.00 53.96 271 ARG A C 1
ATOM 1725 O O . ARG A 1 240 ? 3.404 24.619 46.205 1.00 54.03 271 ARG A O 1
ATOM 1733 N N . ALA A 1 241 ? 3.523 22.377 45.945 1.00 54.75 272 ALA A N 1
ATOM 1734 C CA . ALA A 1 241 ? 4.289 22.151 47.167 1.00 56.28 272 ALA A CA 1
ATOM 1735 C C . ALA A 1 241 ? 5.690 22.749 47.042 1.00 55.63 272 ALA A C 1
ATOM 1736 O O . ALA A 1 241 ? 6.183 23.395 47.974 1.00 56.58 272 ALA A O 1
ATOM 1738 N N . ALA A 1 242 ? 6.313 22.544 45.884 1.00 54.25 273 ALA A N 1
ATOM 1739 C CA . ALA A 1 242 ? 7.640 23.093 45.610 1.00 54.07 273 ALA A CA 1
ATOM 1740 C C . ALA A 1 242 ? 7.616 24.620 45.588 1.00 53.64 273 ALA A C 1
ATOM 1741 O O . ALA A 1 242 ? 8.541 25.265 46.088 1.00 53.99 273 ALA A O 1
ATOM 1743 N N . TYR A 1 243 ? 6.549 25.183 45.018 1.00 53.14 274 TYR A N 1
ATOM 1744 C CA . TYR A 1 243 ? 6.333 26.630 44.988 1.00 53.23 274 TYR A CA 1
ATOM 1745 C C . TYR A 1 243 ? 6.251 27.196 46.402 1.00 55.20 274 TYR A C 1
ATOM 1746 O O . TYR A 1 243 ? 6.895 28.201 46.719 1.00 55.28 274 TYR A O 1
ATOM 1755 N N . ARG A 1 244 ? 5.454 26.538 47.241 1.00 57.06 275 ARG A N 1
ATOM 1756 C CA . ARG A 1 244 ? 5.297 26.912 48.641 1.00 59.91 275 ARG A CA 1
ATOM 1757 C C . ARG A 1 244 ? 6.615 26.892 49.417 1.00 61.43 275 ARG A C 1
ATOM 1758 O O . ARG A 1 244 ? 6.921 27.841 50.135 1.00 62.58 275 ARG A O 1
ATOM 1766 N N . LYS A 1 245 ? 7.394 25.823 49.257 1.00 62.02 276 LYS A N 1
ATOM 1767 C CA . LYS A 1 245 ? 8.700 25.706 49.913 1.00 64.32 276 LYS A CA 1
ATOM 1768 C C . LYS A 1 245 ? 9.656 26.835 49.527 1.00 64.01 276 LYS A C 1
ATOM 1769 O O . LYS A 1 245 ? 10.380 27.360 50.376 1.00 65.81 276 LYS A O 1
ATOM 1775 N N . ILE A 1 246 ? 9.638 27.212 48.251 1.00 62.21 277 ILE A N 1
ATOM 1776 C CA . ILE A 1 246 ? 10.551 28.223 47.721 1.00 62.23 277 ILE A CA 1
ATOM 1777 C C . ILE A 1 246 ? 10.158 29.657 48.096 1.00 63.31 277 ILE A C 1
ATOM 1778 O O . ILE A 1 246 ? 10.995 30.429 48.565 1.00 64.37 277 ILE A O 1
ATOM 1783 N N . PHE A 1 247 ? 8.888 30.001 47.899 1.00 63.75 278 PHE A N 1
ATOM 1784 C CA . PHE A 1 247 ? 8.446 31.394 47.965 1.00 65.18 278 PHE A CA 1
ATOM 1785 C C . PHE A 1 247 ? 7.663 31.758 49.214 1.00 68.56 278 PHE A C 1
ATOM 1786 O O . PHE A 1 247 ? 7.629 32.924 49.604 1.00 69.68 278 PHE A O 1
ATOM 1794 N N . MET A 1 248 ? 7.027 30.765 49.826 1.00 71.11 279 MET A N 1
ATOM 1795 C CA . MET A 1 248 ? 6.160 30.993 50.982 1.00 75.16 279 MET A CA 1
ATOM 1796 C C . MET A 1 248 ? 6.628 30.207 52.201 1.00 78.54 279 MET A C 1
ATOM 1797 O O . MET A 1 248 ? 5.863 29.437 52.791 1.00 79.86 279 MET A O 1
ATOM 1802 N N . SER A 1 249 ? 7.895 30.403 52.559 1.00 80.81 280 SER A N 1
ATOM 1803 C CA . SER A 1 249 ? 8.493 29.793 53.743 1.00 85.12 280 SER A CA 1
ATOM 1804 C C . SER A 1 249 ? 8.694 30.880 54.811 1.00 89.03 280 SER A C 1
ATOM 1805 O O . SER A 1 249 ? 9.821 31.202 55.201 1.00 90.83 280 SER A O 1
ATOM 1808 N N . THR A 1 250 ? 7.572 31.417 55.289 1.00 91.40 281 THR A N 1
ATOM 1809 C CA . THR A 1 250 ? 7.525 32.668 56.063 1.00 95.04 281 THR A CA 1
ATOM 1810 C C . THR A 1 250 ? 8.245 32.692 57.425 1.00 99.88 281 THR A C 1
ATOM 1811 O O . THR A 1 250 ? 8.541 33.772 57.954 1.00 102.27 281 THR A O 1
ATOM 1815 N N . GLU A 1 251 ? 8.523 31.515 57.984 1.00 101.91 282 GLU A N 1
ATOM 1816 C CA . GLU A 1 251 ? 9.028 31.414 59.361 1.00 107.11 282 GLU A CA 1
ATOM 1817 C C . GLU A 1 251 ? 10.483 30.929 59.482 1.00 108.44 282 GLU A C 1
ATOM 1818 O O . GLU A 1 251 ? 11.132 31.159 60.508 1.00 112.48 282 GLU A O 1
ATOM 1824 N N . THR A 1 252 ? 10.985 30.275 58.433 1.00 105.61 283 THR A N 1
ATOM 1825 C CA . THR A 1 252 ? 12.293 29.606 58.474 1.00 107.03 283 THR A CA 1
ATOM 1826 C C . THR A 1 252 ? 13.334 30.219 57.528 1.00 105.32 283 THR A C 1
ATOM 1827 O O . THR A 1 252 ? 12.979 30.833 56.514 1.00 102.04 283 THR A O 1
ATOM 1831 N N . VAL A 1 253 ? 14.612 30.019 57.874 1.00 107.91 284 VAL A N 1
ATOM 1832 C CA . VAL A 1 253 ? 15.790 30.498 57.109 1.00 107.06 284 VAL A CA 1
ATOM 1833 C C . VAL A 1 253 ? 15.651 31.922 56.536 1.00 105.39 284 VAL A C 1
ATOM 1834 O O . VAL A 1 253 ? 15.550 32.117 55.317 1.00 101.79 284 VAL A O 1
ATOM 1838 N N . SER A 1 254 ? 15.655 32.903 57.439 1.00 108.44 285 SER A N 1
ATOM 1839 C CA . SER A 1 254 ? 15.452 34.311 57.084 1.00 107.55 285 SER A CA 1
ATOM 1840 C C . SER A 1 254 ? 16.619 34.899 56.296 1.00 106.70 285 SER A C 1
ATOM 1841 O O . SER A 1 254 ? 17.787 34.671 56.632 1.00 109.33 285 SER A O 1
ATOM 1844 N N . LEU A 1 255 ? 16.277 35.659 55.254 1.00 103.31 286 LEU A N 1
ATOM 1845 C CA . LEU A 1 255 ? 17.238 36.322 54.357 1.00 101.99 286 LEU A CA 1
ATOM 1846 C C . LEU A 1 255 ? 18.166 35.319 53.644 1.00 100.50 286 LEU A C 1
ATOM 1847 O O . LEU A 1 255 ? 19.395 35.444 53.696 1.00 102.61 286 LEU A O 1
ATOM 1852 N N . SER A 1 256 ? 17.556 34.327 52.988 1.00 96.98 287 SER A N 1
ATOM 1853 C CA . SER A 1 256 ? 18.280 33.287 52.245 1.00 95.25 287 SER A CA 1
ATOM 1854 C C . SER A 1 256 ? 17.393 32.642 51.181 1.00 90.84 287 SER A C 1
ATOM 1855 O O . SER A 1 256 ? 16.524 31.824 51.495 1.00 90.32 287 SER A O 1
ATOM 1858 N N . PHE A 1 257 ? 17.618 33.007 49.924 1.00 87.62 288 PHE A N 1
ATOM 1859 C CA . PHE A 1 257 ? 16.855 32.420 48.830 1.00 83.55 288 PHE A CA 1
ATOM 1860 C C . PHE A 1 257 ? 17.453 31.092 48.368 1.00 82.99 288 PHE A C 1
ATOM 1861 O O . PHE A 1 257 ? 16.716 30.136 48.123 1.00 81.43 288 PHE A O 1
ATOM 1869 N N . GLU A 1 258 ? 18.782 31.038 48.270 1.00 84.34 289 GLU A N 1
ATOM 1870 C CA . GLU A 1 258 ? 19.484 29.852 47.767 1.00 84.37 289 GLU A CA 1
ATOM 1871 C C . GLU A 1 258 ? 19.389 28.648 48.708 1.00 85.98 289 GLU A C 1
ATOM 1872 O O . GLU A 1 258 ? 19.374 27.501 48.253 1.00 85.37 289 GLU A O 1
ATOM 1878 N N . GLU A 1 259 ? 19.328 28.915 50.012 1.00 88.04 290 GLU A N 1
ATOM 1879 C CA . GLU A 1 259 ? 19.206 27.857 51.015 1.00 89.92 290 GLU A CA 1
ATOM 1880 C C . GLU A 1 259 ? 17.869 27.119 50.917 1.00 87.32 290 GLU A C 1
ATOM 1881 O O . GLU A 1 259 ? 17.804 25.912 51.158 1.00 88.17 290 GLU A O 1
ATOM 1887 N N . ARG A 1 260 ? 16.812 27.844 50.554 1.00 84.20 291 ARG A N 1
ATOM 1888 C CA . ARG A 1 260 ? 15.506 27.232 50.314 1.00 81.65 291 ARG A CA 1
ATOM 1889 C C . ARG A 1 260 ? 15.504 26.417 49.023 1.00 78.96 291 ARG A C 1
ATOM 1890 O O . ARG A 1 260 ? 14.870 25.362 48.952 1.00 78.37 291 ARG A O 1
ATOM 1898 N N . LEU A 1 261 ? 16.215 26.913 48.009 1.00 77.42 292 LEU A N 1
ATOM 1899 C CA . LEU A 1 261 ? 16.389 26.186 46.749 1.00 75.46 292 LEU A CA 1
ATOM 1900 C C . LEU A 1 261 ? 17.137 24.884 47.006 1.00 77.30 292 LEU A C 1
ATOM 1901 O O . LEU A 1 261 ? 16.761 23.831 46.487 1.00 76.35 292 LEU A O 1
ATOM 1906 N N . THR A 1 262 ? 18.185 24.977 47.825 1.00 80.10 293 THR A N 1
ATOM 1907 C CA . THR A 1 262 ? 18.973 23.821 48.254 1.00 82.78 293 THR A CA 1
ATOM 1908 C C . THR A 1 262 ? 18.093 22.778 48.949 1.00 83.26 293 THR A C 1
ATOM 1909 O O . THR A 1 262 ? 18.153 21.596 48.610 1.00 83.52 293 THR A O 1
ATOM 1913 N N . GLU A 1 263 ? 17.258 23.227 49.888 1.00 83.47 294 GLU A N 1
ATOM 1914 C CA . GLU A 1 263 ? 16.357 22.335 50.629 1.00 84.33 294 GLU A CA 1
ATOM 1915 C C . GLU A 1 263 ? 15.352 21.606 49.729 1.00 81.49 294 GLU A C 1
ATOM 1916 O O . GLU A 1 263 ? 14.864 20.530 50.084 1.00 82.25 294 GLU A O 1
ATOM 1922 N N . LEU A 1 264 ? 15.054 22.187 48.568 1.00 78.49 295 LEU A N 1
ATOM 1923 C CA . LEU A 1 264 ? 14.168 21.546 47.601 1.00 76.17 295 LEU A CA 1
ATOM 1924 C C . LEU A 1 264 ? 14.873 20.419 46.840 1.00 76.74 295 LEU A C 1
ATOM 1925 O O . LEU A 1 264 ? 14.275 19.368 46.601 1.00 76.60 295 LEU A O 1
ATOM 1930 N N . GLU A 1 265 ? 16.135 20.642 46.463 1.00 77.66 296 GLU A N 1
ATOM 1931 C CA . GLU A 1 265 ? 16.951 19.611 45.804 1.00 78.99 296 GLU A CA 1
ATOM 1932 C C . GLU A 1 265 ? 17.063 18.385 46.695 1.00 81.33 296 GLU A C 1
ATOM 1933 O O . GLU A 1 265 ? 16.910 17.257 46.227 1.00 81.77 296 GLU A O 1
ATOM 1939 N N . GLN A 1 266 ? 17.332 18.631 47.979 1.00 47.42 297 GLN A N 1
ATOM 1940 C CA . GLN A 1 266 ? 17.517 17.578 48.985 1.00 47.04 297 GLN A CA 1
ATOM 1941 C C . GLN A 1 266 ? 16.214 16.836 49.281 1.00 46.74 297 GLN A C 1
ATOM 1942 O O . GLN A 1 266 ? 16.238 15.656 49.636 1.00 46.87 297 GLN A O 1
ATOM 1948 N N . ASP A 1 267 ? 15.086 17.534 49.150 1.00 46.26 298 ASP A N 1
ATOM 1949 C CA . ASP A 1 267 ? 13.769 16.926 49.322 1.00 45.80 298 ASP A CA 1
ATOM 1950 C C . ASP A 1 267 ? 13.509 15.970 48.161 1.00 45.52 298 ASP A C 1
ATOM 1951 O O . ASP A 1 267 ? 13.017 16.373 47.102 1.00 45.49 298 ASP A O 1
ATOM 1956 N N . GLN A 1 268 ? 13.851 14.702 48.381 1.00 45.02 299 GLN A N 1
ATOM 1957 C CA . GLN A 1 268 ? 13.799 13.661 47.356 1.00 44.68 299 GLN A CA 1
ATOM 1958 C C . GLN A 1 268 ? 12.384 13.397 46.844 1.00 44.33 299 GLN A C 1
ATOM 1959 O O . GLN A 1 268 ? 12.197 13.043 45.677 1.00 44.23 299 GLN A O 1
ATOM 1965 N N . GLU A 1 269 ? 11.399 13.575 47.722 1.00 43.90 300 GLU A N 1
ATOM 1966 C CA . GLU A 1 269 ? 9.990 13.367 47.385 1.00 43.56 300 GLU A CA 1
ATOM 1967 C C . GLU A 1 269 ? 9.512 14.319 46.279 1.00 42.95 300 GLU A C 1
ATOM 1968 O O . GLU A 1 269 ? 8.809 13.897 45.357 1.00 43.01 300 GLU A O 1
ATOM 1974 N N . LEU A 1 270 ? 9.897 15.593 46.376 1.00 41.99 301 LEU A N 1
ATOM 1975 C CA . LEU A 1 270 ? 9.520 16.594 45.375 1.00 41.06 301 LEU A CA 1
ATOM 1976 C C . LEU A 1 270 ? 10.483 16.653 44.195 1.00 40.48 301 LEU A C 1
ATOM 1977 O O . LEU A 1 270 ? 10.045 16.700 43.049 1.00 40.48 301 LEU A O 1
ATOM 1982 N N . TYR A 1 271 ? 11.787 16.637 44.472 1.00 39.76 302 TYR A N 1
ATOM 1983 C CA . TYR A 1 271 ? 12.797 16.831 43.424 1.00 39.10 302 TYR A CA 1
ATOM 1984 C C . TYR A 1 271 ? 12.863 15.716 42.371 1.00 38.56 302 TYR A C 1
ATOM 1985 O O . TYR A 1 271 ? 13.288 15.957 41.234 1.00 38.53 302 TYR A O 1
ATOM 1994 N N . SER A 1 272 ? 12.432 14.509 42.742 1.00 37.72 303 SER A N 1
ATOM 1995 C CA . SER A 1 272 ? 12.400 13.378 41.809 1.00 36.84 303 SER A CA 1
ATOM 1996 C C . SER A 1 272 ? 11.323 13.529 40.727 1.00 36.24 303 SER A C 1
ATOM 1997 O O . SER A 1 272 ? 11.375 12.851 39.701 1.00 36.16 303 SER A O 1
ATOM 2000 N N . VAL A 1 273 ? 10.355 14.416 40.960 1.00 35.56 304 VAL A N 1
ATOM 2001 C CA . VAL A 1 273 ? 9.338 14.754 39.956 1.00 34.89 304 VAL A CA 1
ATOM 2002 C C . VAL A 1 273 ? 9.986 15.627 38.863 1.00 34.19 304 VAL A C 1
ATOM 2003 O O . VAL A 1 273 ? 10.587 16.657 39.173 1.00 34.24 304 VAL A O 1
ATOM 2007 N N . PRO A 1 274 ? 9.894 15.196 37.587 1.00 33.60 305 PRO A N 1
ATOM 2008 C CA . PRO A 1 274 ? 10.534 15.900 36.465 1.00 32.94 305 PRO A CA 1
ATOM 2009 C C . PRO A 1 274 ? 10.183 17.396 36.347 1.00 32.13 305 PRO A C 1
ATOM 2010 O O . PRO A 1 274 ? 11.081 18.216 36.136 1.00 31.98 305 PRO A O 1
ATOM 2014 N N . ALA A 1 275 ? 8.905 17.738 36.495 1.00 31.12 306 ALA A N 1
ATOM 2015 C CA . ALA A 1 275 ? 8.459 19.135 36.419 1.00 30.39 306 ALA A CA 1
ATOM 2016 C C . ALA A 1 275 ? 9.054 20.007 37.532 1.00 29.83 306 ALA A C 1
ATOM 2017 O O . ALA A 1 275 ? 9.425 21.153 37.291 1.00 29.64 306 ALA A O 1
ATOM 2019 N N . VAL A 1 276 ? 9.154 19.452 38.740 1.00 29.08 307 VAL A N 1
ATOM 2020 C CA . VAL A 1 276 ? 9.761 20.155 39.879 1.00 28.54 307 VAL A CA 1
ATOM 2021 C C . VAL A 1 276 ? 11.242 20.448 39.612 1.00 28.19 307 VAL A C 1
ATOM 2022 O O . VAL A 1 276 ? 11.716 21.564 39.830 1.00 27.80 307 VAL A O 1
ATOM 2026 N N . SER A 1 277 ? 11.956 19.434 39.133 1.00 27.90 308 SER A N 1
ATOM 2027 C CA . SER A 1 277 ? 13.359 19.571 38.757 1.00 27.81 308 SER A CA 1
ATOM 2028 C C . SER A 1 277 ? 13.561 20.618 37.650 1.00 27.51 308 SER A C 1
ATOM 2029 O O . SER A 1 277 ? 14.465 21.456 37.730 1.00 27.53 308 SER A O 1
ATOM 2032 N N . ALA A 1 278 ? 12.711 20.570 36.627 1.00 27.14 309 ALA A N 1
ATOM 2033 C CA . ALA A 1 278 ? 12.738 21.559 35.550 1.00 26.71 309 ALA A CA 1
ATOM 2034 C C . ALA A 1 278 ? 12.459 22.974 36.080 1.00 26.67 309 ALA A C 1
ATOM 2035 O O . ALA A 1 278 ? 13.131 23.930 35.684 1.00 26.58 309 ALA A O 1
ATOM 2037 N N . MET A 1 279 ? 11.487 23.101 36.985 1.00 26.41 310 MET A N 1
ATOM 2038 C CA . MET A 1 279 ? 11.146 24.405 37.572 1.00 26.31 310 MET A CA 1
ATOM 2039 C C . MET A 1 279 ? 12.309 24.969 38.391 1.00 26.19 310 MET A C 1
ATOM 2040 O O . MET A 1 279 ? 12.647 26.147 38.275 1.00 25.84 310 MET A O 1
ATOM 2045 N N . LEU A 1 280 ? 12.915 24.117 39.212 1.00 25.94 311 LEU A N 1
ATOM 2046 C CA . LEU A 1 280 ? 14.049 24.512 40.033 1.00 26.04 311 LEU A CA 1
ATOM 2047 C C . LEU A 1 280 ? 15.235 24.961 39.180 1.00 25.74 311 LEU A C 1
ATOM 2048 O O . LEU A 1 280 ? 15.874 25.966 39.487 1.00 25.64 311 LEU A O 1
ATOM 2053 N N . GLN A 1 281 ? 15.513 24.224 38.108 1.00 25.60 312 GLN A N 1
ATOM 2054 C CA . GLN A 1 281 ? 16.580 24.591 37.177 1.00 25.79 312 GLN A CA 1
ATOM 2055 C C . GLN A 1 281 ? 16.275 25.927 36.489 1.00 25.37 312 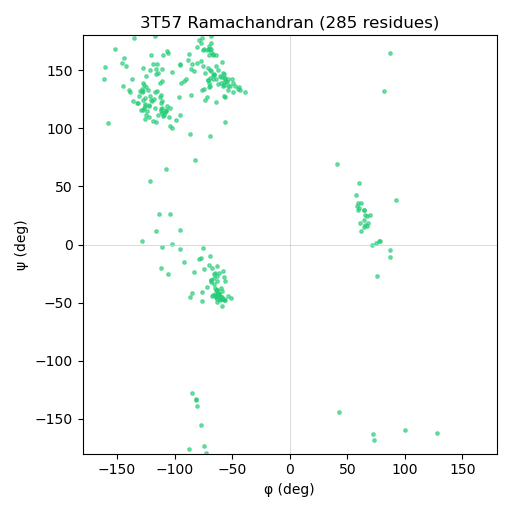GLN A C 1
ATOM 2056 O O . GLN A 1 281 ? 17.148 26.795 36.388 1.00 25.24 312 GLN A O 1
ATOM 2062 N N . SER A 1 282 ? 15.031 26.087 36.037 1.00 25.08 313 SER A N 1
ATOM 2063 C CA . SER A 1 282 ? 14.553 27.353 35.454 1.00 25.00 313 SER A CA 1
ATOM 2064 C C . SER A 1 282 ? 14.850 28.552 36.371 1.00 24.89 313 SER A C 1
ATOM 2065 O O . SER A 1 282 ? 15.348 29.578 35.915 1.00 24.90 313 SER A O 1
ATOM 2068 N N . ILE A 1 283 ? 14.559 28.402 37.661 1.00 24.77 314 ILE A N 1
ATOM 2069 C CA . ILE A 1 283 ? 14.821 29.450 38.653 1.00 24.87 314 ILE A CA 1
ATOM 2070 C C . ILE A 1 283 ? 16.322 29.766 38.798 1.00 24.90 314 ILE A C 1
ATOM 2071 O O . ILE A 1 283 ? 16.720 30.935 38.754 1.00 24.69 314 ILE A O 1
ATOM 2076 N N . ARG A 1 284 ? 17.145 28.729 38.957 1.00 24.99 315 ARG A N 1
ATOM 2077 C CA . ARG A 1 284 ? 18.594 28.912 39.101 1.00 25.23 315 ARG A CA 1
ATOM 2078 C C . ARG A 1 284 ? 19.243 29.597 37.909 1.00 25.01 315 ARG A C 1
ATOM 2079 O O . ARG A 1 284 ? 20.146 30.403 38.084 1.00 24.82 315 ARG A O 1
ATOM 2087 N N . ASP A 1 285 ? 18.766 29.286 36.705 1.00 25.21 316 ASP A N 1
ATOM 2088 C CA . ASP A 1 285 ? 19.265 29.922 35.486 1.00 25.41 316 ASP A CA 1
ATOM 2089 C C . ASP A 1 285 ? 19.159 31.452 35.526 1.00 25.10 316 ASP A C 1
ATOM 2090 O O . ASP A 1 285 ? 19.999 32.143 34.956 1.00 25.03 316 ASP A O 1
ATOM 2095 N N . SER A 1 286 ? 18.145 31.970 36.218 1.00 24.92 317 SER A N 1
ATOM 2096 C CA . SER A 1 286 ? 17.916 33.420 36.306 1.00 25.01 317 SER A CA 1
ATOM 2097 C C . SER A 1 286 ? 18.980 34.164 37.120 1.00 25.26 317 SER A C 1
ATOM 2098 O O . SER A 1 286 ? 19.017 35.399 37.111 1.00 25.02 317 SER A O 1
ATOM 2101 N N . PHE A 1 287 ? 19.841 33.415 37.811 1.00 25.44 318 PHE A N 1
ATOM 2102 C CA . PHE A 1 287 ? 20.893 34.006 38.641 1.00 25.73 318 PHE A CA 1
ATOM 2103 C C . PHE A 1 287 ? 22.300 33.671 38.134 1.00 26.14 318 PHE A C 1
ATOM 2104 O O . PHE A 1 287 ? 23.290 33.912 38.829 1.00 26.17 318 PHE A O 1
ATOM 2112 N N . THR A 1 288 ? 22.381 33.117 36.924 1.00 26.51 319 THR A N 1
ATOM 2113 C CA . THR A 1 288 ? 23.669 32.873 36.259 1.00 26.64 319 THR A CA 1
ATOM 2114 C C . THR A 1 288 ? 24.076 34.122 35.484 1.00 26.81 319 THR A C 1
ATOM 2115 O O . THR A 1 288 ? 23.240 34.988 35.226 1.00 26.89 319 THR A O 1
ATOM 2119 N N . GLU A 1 289 ? 25.349 34.196 35.099 1.00 26.89 320 GLU A N 1
ATOM 2120 C CA . GLU A 1 289 ? 25.946 35.412 34.524 1.00 27.12 320 GLU A CA 1
ATOM 2121 C C . GLU A 1 289 ? 25.049 36.199 33.564 1.00 26.77 320 GLU A C 1
ATOM 2122 O O . GLU A 1 289 ? 24.452 35.632 32.641 1.00 26.85 320 GLU A O 1
ATOM 2128 N N . SER A 1 290 ? 24.976 37.508 33.800 1.00 26.25 321 SER A N 1
ATOM 2129 C CA . SER A 1 290 ? 24.208 38.447 32.976 1.00 25.79 321 SER A CA 1
ATOM 2130 C C . SER A 1 290 ? 22.690 38.405 33.196 1.00 25.01 321 SER A C 1
ATOM 2131 O O . SER A 1 290 ? 22.026 39.417 32.997 1.00 25.57 321 SER A O 1
ATOM 2134 N N . ARG A 1 291 ? 22.147 37.261 33.618 1.00 23.67 322 ARG A N 1
ATOM 2135 C CA . ARG A 1 291 ? 20.689 37.108 33.784 1.00 22.25 322 ARG A CA 1
ATOM 2136 C C . ARG A 1 291 ? 20.107 38.032 34.871 1.00 21.84 322 ARG A C 1
ATOM 2137 O O . ARG A 1 291 ? 20.808 38.419 35.808 1.00 21.32 322 ARG A O 1
ATOM 2145 N N . ARG A 1 292 ? 18.821 38.370 34.738 1.00 21.08 323 ARG A N 1
ATOM 2146 C CA . ARG A 1 292 ? 18.219 39.483 35.492 1.00 20.26 323 ARG A CA 1
ATOM 2147 C C . ARG A 1 292 ? 17.490 39.140 36.797 1.00 19.87 323 ARG A C 1
ATOM 2148 O O . ARG A 1 292 ? 16.779 39.983 37.334 1.00 19.99 323 ARG A O 1
ATOM 2156 N N . GLY A 1 293 ? 17.655 37.926 37.313 1.00 19.48 324 GLY A N 1
ATOM 2157 C CA . GLY A 1 293 ? 16.877 37.489 38.481 1.00 19.27 324 GLY A CA 1
ATOM 2158 C C . GLY A 1 293 ? 15.437 37.208 38.084 1.00 19.08 324 GLY A C 1
ATOM 2159 O O . GLY A 1 293 ? 15.123 37.145 36.894 1.00 18.90 324 GLY A O 1
ATOM 2160 N N . ILE A 1 294 ? 14.562 37.043 39.074 1.00 18.84 325 ILE A N 1
ATOM 2161 C CA . ILE A 1 294 ? 13.151 36.736 38.814 1.00 19.11 325 ILE A CA 1
ATOM 2162 C C . ILE A 1 294 ? 12.241 37.831 39.362 1.00 19.29 325 ILE A C 1
ATOM 2163 O O . ILE A 1 294 ? 12.624 38.541 40.295 1.00 19.62 325 ILE A O 1
ATOM 2168 N N . CYS A 1 295 ? 11.043 37.968 38.788 1.00 19.41 326 CYS A N 1
ATOM 2169 C CA . CYS A 1 295 ? 10.057 38.939 39.276 1.00 19.96 326 CYS A CA 1
ATOM 2170 C C . CYS A 1 295 ? 9.737 38.701 40.752 1.00 20.41 326 CYS A C 1
ATOM 2171 O O . CYS A 1 295 ? 9.760 37.562 41.219 1.00 20.00 326 CYS A O 1
ATOM 2174 N N . LYS A 1 296 ? 9.453 39.783 41.470 1.00 21.30 327 LYS A N 1
ATOM 2175 C CA . LYS A 1 296 ? 9.249 39.733 42.915 1.00 22.64 327 LYS A CA 1
ATOM 2176 C C . LYS A 1 296 ? 7.881 39.164 43.271 1.00 22.97 327 LYS A C 1
ATOM 2177 O O . LYS A 1 296 ? 6.862 39.602 42.732 1.00 23.19 327 LYS A O 1
#

InterPro domains:
  IPR001451 Hexapeptide repeat [PF00132] (39-66)
  IPR001451 Hexapeptide repeat [PF00132] (164-197)
  IPR010137 Acyl-[acyl-carrier-protein]--UDP-N-acetylglucosamine O-acyltransferase [PTHR43480] (21-333)
  IPR010137 Acyl-[acyl-carrier-protein]--UDP-N-acetylglucosamine O-acyltransferase [cd03351] (41-325)
  IPR011004 Trimeric LpxA-like superfamily [SSF51161] (40-300)
  IPR029098 UDP N-acetylglucosamine O-acyltransferase, C-terminal [PF13720] (235-326)
  IPR037157 UDP-N-acetylglucosamine O-acyltransferase, C-terminal domain superfamily [G3DSA:1.20.1180.10] (253-336)

GO terms:
  GO:0005739 mitochondrion (C, IDA)
  GO:0008780 acyl-[acyl-carrier-protein]-UDP-N-acetylglucosamine O-acyltransferase activity (F, IDA)
  GO:0005739 mitochondrion (C, HDA)
  GO:2001289 lipid X metabolic process (P, IMP)

Foldseek 3Di:
DAPPQEAEDPQEAEEACEAHEHQEYEDNQEYEEAQEYEYHQAYEEDNEYEEHNEYEYHLHYEAYNAAAYEYEYYDEYAEHNEYYEAAFPDPLQDPRFYWEEYYYEQEYAYAQEYAYTASHNVAGHYAEYDEYHYYNEYHGHREAYEHNEYEYAQEYDYANEYEYHCEYEYHNEYEDHQEYEAHLEYEDHNEDDDAYHFHQWYWYDDPIATDGGNVVSCVVVPNDPVLVVLQRVLRCQQPVPPPDDPPDRVVSLVVQCVPCVNCVRPSSVRRSVRQVVCPPPPHGHHGD

Nearest PDB structures (foldseek):
  3t57-assembly1_A  TM=1.003E+00  e=1.031E-48  Arabidopsis thaliana
  4e6u-assembly1_A  TM=8.868E-01  e=5.528E-18  Acinetobacter baumannii
  7ojp-assembly7_U  TM=8.587E-01  e=2.201E-17  Pseudomonas paraeruginosa PA7
  3hsq-assembly1_A  TM=8.785E-01  e=2.273E-16  Leptospira interrogans
  4e75-assembly1_B  TM=7.825E-01  e=5.378E-07  Acinetobacter baumannii

Solvent-accessible surface area: 13426 Å² total; per-residue (Å²): 156,82,77,127,46,16,100,38,71,121,104,14,85,53,23,168,58,4,25,2,11,35,145,0,41,3,22,48,63,1,96,2,12,61,36,1,77,1,78,52,36,0,42,0,66,13,70,6,56,2,18,97,47,0,37,0,43,48,14,0,35,0,0,25,140,45,54,12,85,1,98,1,13,42,67,0,70,0,3,77,97,0,48,0,0,27,112,4,134,28,181,174,31,144,179,48,35,87,0,30,0,18,4,18,53,71,2,59,0,95,44,118,2,29,0,12,3,0,6,89,61,107,34,71,0,41,3,14,50,80,2,57,0,64,2,39,3,33,1,7,21,1,0,70,5,19,37,120,1,62,1,19,62,73,1,72,1,34,5,35,0,28,3,78,41,23,0,54,3,25,31,51,0,55,0,70,88,95,0,41,1,8,10,37,0,68,0,6,51,36,0,67,0,16,32,2,1,2,46,7,0,50,0,30,27,146,146,7,86,22,135,10,15,9,47,92,7,0,147,180,59,65,35,80,178,74,47,11,139,20,0,90,24,0,26,116,57,0,57,118,28,134,132,70,64,105,192,20,58,129,104,44,6,49,91,0,53,136,42,149,141,13,82,83,30,106,5,0,33,35,0,0,95,22,0,82,50,1,115,76,166,103,64,84,9,12,5,165

Organism: Arabidopsis thaliana (NCBI:txid3702)

Sequence (288 aa):
LIHPSAVVHPNAVIGKGVSVGPYCTIGSSVKLGNGCKLYPSSHVFGNTELGESCVLMTGAVVGDELPGYTFIGCNNIIGHHAVVGVKCQDLKYKHGDECFLCCIGNNNEIREFCSIHRSSKPSDKTVIGDNNLIMGSCHIAHDCKIGDRNIFANNTLLAGHVVVEDNTHTAGASVVHQFCHIGSFAFIGGGSVVSQDVPKYMMVAGERAELRGLNLEGLRRNGFTMSEMKSLRAAYRKIFMSTETVSLSFEERLTELEQDQELYSVPAVSAMLQSIRDSFTESRRGICK

B-factor: mean 34.82, std 18.43, range [2.0, 112.48]